Protein AF-A0AAU8WAN0-F1 (afdb_monomer)

Nearest PDB structures (foldseek):
  3tul-assembly5_B  TM=7.135E-01  e=2.328E+00  Salmonella enterica subsp. enterica serovar Typhimurium
  8whn-assembly1_A  TM=3.080E-01  e=5.093E+00  Promethearchaeum syntrophicum

Mean predicted aligned error: 10.09 Å

Secondary structure (DSSP, 8-state):
-HHHHHHHHHHHHHHHHHHHHHHHHHHHHHHHHHHHHHHHHHHHHHHHHHHHHHHHHHHHHHHHHHIIIIIHHHHHHHHHHHHHHHHHHHHHHH-SS---THHHHHHHHHHHHHHHHHHHHHHHHHHHHHHHHHHH--SHHHHHHHHHHHHHHHHHHHHHHHHHHHHHHHHHHHHHHHTT-

Sequence (181 aa):
MSDIINKLRDVREKSELNRLKSELLKEQQRLEKWSNALNEREHCINEFSQYEARDVEYHSQSYAAFFGTRMEKDKSILTLAVVGIGYLATFANLGDEKLIGLELILFCVASLCFLVSIVIVIQVFKINGDYIIAVLNSARESQKKAELLSKRLKAADRIVLGSFILGLITTISLGYIASGI

Solvent-accessible surface area (backbone atoms only — not comparable to full-atom values): 9454 Å² total; per-residue (Å²): 115,67,66,60,54,53,52,53,51,52,54,48,53,54,50,51,50,52,50,50,52,54,52,50,53,52,52,52,53,48,53,51,53,53,51,51,53,49,51,54,50,50,50,54,50,51,53,51,51,51,51,51,54,51,51,53,47,52,52,52,50,52,49,51,54,45,52,65,50,60,50,45,52,53,52,49,52,43,52,52,34,54,51,50,48,57,54,53,52,46,65,77,71,70,50,95,59,75,77,58,74,68,52,40,51,35,50,52,52,20,50,51,21,27,50,53,19,44,57,47,48,57,49,45,58,55,49,51,55,56,30,54,60,18,61,72,38,86,49,71,69,29,46,54,49,21,54,54,41,51,53,50,47,58,51,48,54,52,51,28,51,51,27,38,52,48,16,51,53,36,46,50,53,37,52,46,61,75,64,74,114

Organism: NCBI:txid2014742

Radius of gyration: 39.78 Å; Cα contacts (8 Å, |Δi|>4): 89; chains: 1; bounding box: 95×30×115 Å

pLDDT: mean 88.95, std 8.63, range [47.94, 97.31]

Foldseek 3Di:
DVVVVVVVVVVVVVVVVVVVVVVVVVVVVVVVVVVVVVVVVVVVVVVVVVVVVVVVVVLVVVVVVCCVPVVVVLVVLLVVLVVLLVLLVCVCPVDPDHQDDPLVVLSVLLNVLSVLLNVLSVVLVVLVVLLSVLVPDPDPVSVVVNVVSVVSNVVSVVSNVVSSVSSVVSSVVSVVVVVVD

Structure (mmCIF, N/CA/C/O backbone):
data_AF-A0AAU8WAN0-F1
#
_entry.id   AF-A0AAU8WAN0-F1
#
loop_
_atom_site.group_PDB
_atom_site.id
_atom_site.type_symbol
_atom_site.label_atom_id
_atom_site.label_alt_id
_atom_site.label_comp_id
_atom_site.label_asym_id
_atom_site.label_entity_id
_atom_site.label_seq_id
_atom_site.pdbx_PDB_ins_code
_atom_site.Cartn_x
_atom_site.Cartn_y
_atom_site.Cartn_z
_atom_site.occupancy
_atom_site.B_iso_or_equiv
_atom_site.auth_seq_id
_atom_site.auth_comp_id
_atom_site.auth_asym_id
_atom_site.auth_atom_id
_atom_site.pdbx_PDB_model_num
ATOM 1 N N . MET A 1 1 ? -71.613 -5.550 73.411 1.00 62.31 1 MET A N 1
ATOM 2 C CA . MET A 1 1 ? -70.686 -6.635 73.004 1.00 62.31 1 MET A CA 1
ATOM 3 C C . MET A 1 1 ? -70.323 -6.546 71.519 1.00 62.31 1 MET A C 1
ATOM 5 O O . MET A 1 1 ? -69.143 -6.644 71.214 1.00 62.31 1 MET A O 1
ATOM 9 N N . SER A 1 2 ? -71.273 -6.265 70.613 1.00 71.44 2 SER A N 1
ATOM 10 C CA . SER A 1 2 ? -70.985 -6.063 69.177 1.00 71.44 2 SER A CA 1
ATOM 11 C C . SER A 1 2 ? -70.055 -4.875 68.879 1.00 71.44 2 SER A C 1
ATOM 13 O O . SER A 1 2 ? -69.173 -5.003 68.038 1.00 71.44 2 SER A O 1
ATOM 15 N N . ASP A 1 3 ? -70.179 -3.763 69.608 1.00 79.19 3 ASP A N 1
ATOM 16 C CA . ASP A 1 3 ? -69.329 -2.573 69.416 1.00 79.19 3 ASP A CA 1
ATOM 17 C C . ASP A 1 3 ? -67.839 -2.838 69.648 1.00 79.19 3 ASP A C 1
ATOM 19 O O . ASP A 1 3 ? -66.984 -2.364 68.904 1.00 79.19 3 ASP A O 1
ATOM 23 N N . ILE A 1 4 ? -67.517 -3.640 70.663 1.00 79.44 4 ILE A N 1
ATOM 24 C CA . ILE A 1 4 ? -66.132 -3.996 70.992 1.00 79.44 4 ILE A CA 1
ATOM 25 C C . ILE A 1 4 ? -65.552 -4.901 69.898 1.00 79.44 4 ILE A C 1
ATOM 27 O O . ILE A 1 4 ? -64.417 -4.705 69.472 1.00 79.44 4 ILE A O 1
ATOM 31 N N . ILE A 1 5 ? -66.349 -5.850 69.399 1.00 81.12 5 ILE A N 1
ATOM 32 C CA . ILE A 1 5 ? -65.960 -6.763 68.316 1.00 81.12 5 ILE A CA 1
ATOM 33 C C . ILE A 1 5 ? -65.709 -5.987 67.015 1.00 81.12 5 ILE A C 1
ATOM 35 O O . ILE A 1 5 ? -64.691 -6.205 66.359 1.00 81.12 5 ILE A O 1
ATOM 39 N N . ASN A 1 6 ? -66.583 -5.037 66.673 1.00 82.56 6 ASN A N 1
ATOM 40 C CA . ASN A 1 6 ? -66.404 -4.179 65.502 1.00 82.56 6 ASN A CA 1
ATOM 41 C C . ASN A 1 6 ? -65.138 -3.323 65.612 1.00 82.56 6 ASN A C 1
ATOM 43 O O . ASN A 1 6 ? -64.367 -3.258 64.660 1.00 82.56 6 ASN A O 1
ATOM 47 N N . LYS A 1 7 ? -64.870 -2.740 66.784 1.00 82.75 7 LYS A N 1
ATOM 48 C CA . LYS A 1 7 ? -63.680 -1.914 67.026 1.00 82.75 7 LYS A CA 1
ATOM 49 C C . LYS A 1 7 ? -62.375 -2.712 66.931 1.00 82.75 7 LYS A C 1
ATOM 51 O O . LYS A 1 7 ? -61.388 -2.215 66.403 1.00 82.75 7 LYS A O 1
ATOM 56 N N . LEU A 1 8 ? -62.366 -3.956 67.416 1.00 82.88 8 LEU A N 1
ATOM 57 C CA . LEU A 1 8 ? -61.212 -4.854 67.305 1.00 82.88 8 LEU A CA 1
ATOM 58 C C . LEU A 1 8 ? -60.934 -5.269 65.854 1.00 82.88 8 LEU A C 1
ATOM 60 O O . LEU A 1 8 ? -59.773 -5.323 65.450 1.00 82.88 8 LEU A O 1
ATOM 64 N N . ARG A 1 9 ? -61.984 -5.523 65.062 1.00 85.88 9 ARG A N 1
ATOM 65 C CA . ARG A 1 9 ? -61.858 -5.804 63.624 1.00 85.88 9 ARG A CA 1
ATOM 66 C C . ARG A 1 9 ? -61.271 -4.610 62.869 1.00 85.88 9 ARG A C 1
ATOM 68 O O . ARG A 1 9 ? -60.322 -4.785 62.118 1.00 85.88 9 ARG A O 1
ATOM 75 N N . ASP A 1 10 ? -61.760 -3.410 63.156 1.00 87.75 10 ASP A N 1
ATOM 76 C CA . ASP A 1 10 ? -61.318 -2.163 62.522 1.00 87.75 10 ASP A CA 1
ATOM 77 C C . ASP A 1 10 ? -59.837 -1.850 62.823 1.00 87.75 10 ASP A C 1
ATOM 79 O O . ASP A 1 10 ? -59.054 -1.466 61.955 1.00 87.75 10 ASP A O 1
ATOM 83 N N . VAL A 1 11 ? -59.404 -2.103 64.065 1.00 84.62 11 VAL A N 1
ATOM 84 C CA . VAL A 1 11 ? -57.992 -1.982 64.469 1.00 84.62 11 VAL A CA 1
ATOM 85 C C . VAL A 1 11 ? -57.107 -2.992 63.735 1.00 84.62 11 VAL A C 1
ATOM 87 O O . VAL A 1 11 ? -55.987 -2.650 63.346 1.00 84.62 11 VAL A O 1
ATOM 90 N N . ARG A 1 12 ? -57.590 -4.222 63.530 1.00 87.81 12 ARG A N 1
ATOM 91 C CA . ARG A 1 12 ? -56.867 -5.251 62.775 1.00 87.81 12 ARG A CA 1
ATOM 92 C C . ARG A 1 12 ? -56.753 -4.890 61.294 1.00 87.81 12 ARG A C 1
ATOM 94 O O . ARG A 1 12 ? -55.662 -4.964 60.747 1.00 87.81 12 ARG A O 1
ATOM 101 N N . GLU A 1 13 ? -57.834 -4.453 60.662 1.00 91.31 13 GLU A N 1
ATOM 102 C CA . GLU A 1 13 ? -57.809 -4.022 59.259 1.00 91.31 13 GLU A CA 1
ATOM 103 C C . GLU A 1 13 ? -56.856 -2.840 59.061 1.00 91.31 13 GLU A C 1
ATOM 105 O O . GLU A 1 13 ? -56.033 -2.842 58.148 1.00 91.31 13 GLU A O 1
ATOM 110 N N . LYS A 1 14 ? -56.867 -1.868 59.979 1.00 90.31 14 LYS A N 1
ATOM 111 C CA . LYS A 1 14 ? -55.937 -0.735 59.954 1.00 90.31 14 LYS A CA 1
ATOM 112 C C . LYS A 1 14 ? -54.476 -1.153 60.147 1.00 90.31 14 LYS A C 1
ATOM 114 O O . LYS A 1 14 ? -53.584 -0.540 59.556 1.00 90.31 14 LYS A O 1
ATOM 119 N N . SER A 1 15 ? -54.206 -2.169 60.968 1.00 90.56 15 SER A N 1
ATOM 120 C CA . SER A 1 15 ? -52.844 -2.678 61.164 1.00 90.56 15 SER A CA 1
ATOM 121 C C . SER A 1 15 ? -52.340 -3.435 59.933 1.00 90.56 15 SER A C 1
ATOM 123 O O . SER A 1 15 ? -51.205 -3.210 59.507 1.00 90.56 15 SER A O 1
ATOM 125 N N . GLU A 1 16 ? -53.193 -4.246 59.305 1.00 93.12 16 GLU A N 1
ATOM 126 C CA . GLU A 1 16 ? -52.895 -4.937 58.048 1.00 93.12 16 GLU A CA 1
ATOM 127 C C . GLU A 1 16 ? -52.683 -3.936 56.903 1.00 93.12 16 GLU A C 1
ATOM 129 O O . GLU A 1 16 ? -51.698 -4.043 56.171 1.00 93.12 16 GLU A O 1
ATOM 134 N N . LEU A 1 17 ? -53.509 -2.888 56.818 1.00 94.06 17 LEU A N 1
ATOM 135 C CA . LEU A 1 17 ? -53.362 -1.806 55.842 1.00 94.06 17 LEU A CA 1
ATOM 136 C C . LEU A 1 17 ? -52.023 -1.069 55.996 1.00 94.06 17 LEU A C 1
ATOM 138 O O . LEU A 1 17 ? -51.325 -0.806 55.015 1.00 94.06 17 LEU A O 1
ATOM 142 N N . ASN A 1 18 ? -51.634 -0.751 57.233 1.00 90.75 18 ASN A N 1
ATOM 143 C CA . ASN A 1 18 ? -50.355 -0.100 57.513 1.00 90.75 18 ASN A CA 1
ATOM 144 C C . ASN A 1 18 ? -49.165 -0.993 57.154 1.00 90.75 18 ASN A C 1
ATOM 146 O O . ASN A 1 18 ? -48.165 -0.503 56.622 1.00 90.75 18 ASN A O 1
ATOM 150 N N . ARG A 1 19 ? -49.274 -2.299 57.408 1.00 93.94 19 ARG A N 1
ATOM 151 C CA . ARG A 1 19 ? -48.257 -3.270 57.010 1.00 93.94 19 ARG A CA 1
ATOM 152 C C . ARG A 1 19 ? -48.119 -3.322 55.488 1.00 93.94 19 ARG A C 1
ATOM 154 O O . ARG A 1 19 ? -47.007 -3.144 54.993 1.00 93.94 19 ARG A O 1
ATOM 161 N N . LEU A 1 20 ? -49.227 -3.454 54.761 1.00 95.00 20 LEU A N 1
ATOM 162 C CA . LEU A 1 20 ? -49.261 -3.429 53.295 1.00 95.00 20 LEU A CA 1
ATOM 163 C C . LEU A 1 20 ? -48.639 -2.153 52.726 1.00 95.00 20 LEU A C 1
ATOM 165 O O . LEU A 1 20 ? -47.779 -2.223 51.854 1.00 95.00 20 LEU A O 1
ATOM 169 N N . LYS A 1 21 ? -48.996 -0.983 53.266 1.00 94.31 21 LYS A N 1
ATOM 170 C CA . LYS A 1 21 ? -48.394 0.296 52.867 1.00 94.31 21 LYS A CA 1
ATOM 171 C C . LYS A 1 21 ? -46.873 0.292 53.043 1.00 94.31 21 LYS A C 1
ATOM 173 O O . LYS A 1 21 ? -46.155 0.781 52.175 1.00 94.31 21 LYS A O 1
ATOM 178 N N . SER A 1 22 ? -46.378 -0.254 54.154 1.00 93.25 22 SER A N 1
ATOM 179 C CA . SER A 1 22 ? -44.937 -0.342 54.412 1.00 93.25 22 SER A CA 1
ATOM 180 C C . SER A 1 22 ? -44.214 -1.296 53.453 1.00 93.25 22 SER A C 1
ATOM 182 O O . SER A 1 22 ? -43.096 -1.002 53.036 1.00 93.25 22 SER A O 1
ATOM 184 N N . GLU A 1 23 ? -44.849 -2.407 53.071 1.00 96.31 23 GLU A N 1
ATOM 185 C CA . GLU A 1 23 ? -44.321 -3.357 52.084 1.00 96.31 23 GLU A CA 1
ATOM 186 C C . GLU A 1 23 ? -44.270 -2.715 50.688 1.00 96.31 23 GLU A C 1
ATOM 188 O O . GLU A 1 23 ? -43.243 -2.783 50.016 1.00 96.31 23 GLU A O 1
ATOM 193 N N . LEU A 1 24 ? -45.324 -1.994 50.301 1.00 96.88 24 LEU A N 1
ATOM 194 C CA . LEU A 1 24 ? -45.417 -1.296 49.018 1.00 96.88 24 LEU A CA 1
ATOM 195 C C . LEU A 1 24 ? -44.344 -0.202 48.883 1.00 96.88 24 LEU A C 1
ATOM 197 O O . LEU A 1 24 ? -43.686 -0.108 47.851 1.00 96.88 24 LEU A O 1
AT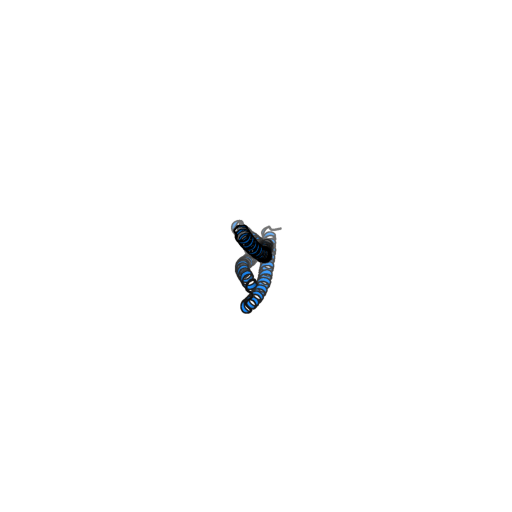OM 201 N N . LEU A 1 25 ? -44.098 0.572 49.947 1.00 95.94 25 LEU A N 1
ATOM 202 C CA . LEU A 1 25 ? -43.020 1.569 49.981 1.00 95.94 25 LEU A CA 1
ATOM 203 C C . LEU A 1 25 ? -41.629 0.938 49.825 1.00 95.94 25 LEU A C 1
ATOM 205 O O . LEU A 1 25 ? -40.780 1.485 49.123 1.00 95.94 25 LEU A O 1
ATOM 209 N N . LYS A 1 26 ? -41.390 -0.220 50.454 1.00 96.00 26 LYS A N 1
ATOM 210 C CA . LYS A 1 26 ? -40.123 -0.952 50.301 1.00 96.00 26 LYS A CA 1
ATOM 211 C C . LYS A 1 26 ? -39.925 -1.439 48.870 1.00 96.00 26 LYS A C 1
ATOM 213 O O . LYS A 1 26 ? -38.823 -1.314 48.342 1.00 96.00 26 LYS A O 1
ATOM 218 N N . GLU A 1 27 ? -40.973 -1.966 48.241 1.00 96.62 27 GLU A N 1
ATOM 219 C CA . GLU A 1 27 ? -40.906 -2.399 46.844 1.00 96.62 27 GLU A CA 1
ATOM 220 C C . GLU A 1 27 ? -40.730 -1.219 45.882 1.00 96.62 27 GLU A C 1
ATOM 222 O O . GLU A 1 27 ? -39.913 -1.310 44.971 1.00 96.62 27 GLU A O 1
ATOM 227 N N . GLN A 1 28 ? -41.370 -0.070 46.120 1.00 96.12 28 GLN A N 1
ATOM 228 C CA . GLN A 1 28 ? -41.109 1.147 45.338 1.00 96.12 28 GLN A CA 1
ATOM 229 C C . GLN A 1 28 ? -39.639 1.577 45.417 1.00 96.12 28 GLN A C 1
ATOM 231 O O . GLN A 1 28 ? -39.006 1.779 44.384 1.00 96.12 28 GLN A O 1
ATOM 236 N N . GLN A 1 29 ? -39.064 1.635 46.623 1.00 96.75 29 GLN A N 1
ATOM 237 C CA . GLN A 1 29 ? -37.642 1.957 46.797 1.00 96.75 29 GLN A CA 1
ATOM 238 C C . GLN A 1 29 ? -36.722 0.931 46.133 1.00 96.75 29 GLN A C 1
ATOM 240 O O . GLN A 1 29 ? -35.658 1.275 45.617 1.00 96.75 29 GLN A O 1
ATOM 245 N N . ARG A 1 30 ? -37.100 -0.350 46.168 1.00 96.88 30 ARG A N 1
ATOM 246 C CA . ARG A 1 30 ? -36.361 -1.408 45.486 1.00 96.88 30 ARG A CA 1
ATOM 247 C C . ARG A 1 30 ? -36.391 -1.169 43.981 1.00 96.88 30 ARG A C 1
ATOM 249 O O . ARG A 1 30 ? -35.326 -1.118 43.377 1.00 96.88 30 ARG A O 1
ATOM 256 N N . LEU A 1 31 ? -37.569 -0.980 43.395 1.00 97.00 31 LEU A N 1
ATOM 257 C CA . LEU A 1 31 ? -37.732 -0.722 41.965 1.00 97.00 31 LEU A CA 1
ATOM 258 C C . LEU A 1 31 ? -36.963 0.519 41.511 1.00 97.00 31 LEU A C 1
ATOM 260 O O . LEU A 1 31 ? -36.298 0.462 40.485 1.00 97.00 31 LEU A O 1
ATOM 264 N N . GLU A 1 32 ? -36.971 1.596 42.293 1.00 96.44 32 GLU A N 1
ATOM 265 C CA . GLU A 1 32 ? -36.199 2.807 41.999 1.00 96.44 32 GLU A CA 1
ATOM 266 C C . GLU A 1 32 ? -34.688 2.530 41.972 1.00 96.44 32 GLU A C 1
ATOM 268 O O . GLU A 1 32 ? -33.999 2.902 41.023 1.00 96.44 32 GLU A O 1
ATOM 273 N N . LYS A 1 33 ? -34.166 1.783 42.954 1.00 97.31 33 LYS A N 1
ATOM 274 C CA . LYS A 1 33 ? -32.757 1.351 42.956 1.00 97.31 33 LYS A CA 1
ATOM 275 C C . LYS A 1 33 ? -32.411 0.495 41.740 1.00 97.31 33 LYS A C 1
ATOM 277 O O . LYS A 1 33 ? -31.352 0.685 41.147 1.00 97.31 33 LYS A O 1
ATOM 282 N N . TRP A 1 34 ? -33.286 -0.441 41.375 1.00 96.06 34 TRP A N 1
ATOM 283 C CA . TRP A 1 34 ? -33.105 -1.270 40.182 1.00 96.06 34 TRP A CA 1
ATOM 284 C C . TRP A 1 34 ? -33.147 -0.433 38.902 1.00 96.06 34 TRP A C 1
ATOM 286 O O . TRP A 1 34 ? -32.305 -0.631 38.033 1.00 96.06 34 TRP A O 1
ATOM 296 N N . SER A 1 35 ? -34.063 0.531 38.809 1.00 96.88 35 SER A N 1
ATOM 297 C CA . SER A 1 35 ? -34.158 1.467 37.687 1.00 96.88 35 SER A CA 1
ATOM 298 C C . SER A 1 35 ? -32.873 2.280 37.528 1.00 96.88 35 SER A C 1
ATOM 300 O O . SER A 1 35 ? -32.341 2.367 36.426 1.00 96.88 35 SER A O 1
ATOM 302 N N . ASN A 1 36 ? -32.327 2.818 38.621 1.00 96.75 36 ASN A N 1
ATOM 303 C CA . ASN A 1 36 ? -31.076 3.579 38.586 1.00 96.75 36 ASN A CA 1
ATOM 304 C C . ASN A 1 36 ? -29.890 2.705 38.155 1.00 96.75 36 ASN A C 1
ATOM 306 O O . ASN A 1 36 ? -29.120 3.106 37.287 1.00 96.75 36 ASN A O 1
ATOM 310 N N . ALA A 1 37 ? -29.788 1.482 38.685 1.00 96.44 37 ALA A N 1
ATOM 311 C CA . ALA A 1 37 ? -28.739 0.540 38.298 1.00 96.44 37 ALA A CA 1
ATOM 312 C C . ALA A 1 37 ? -28.832 0.111 36.821 1.00 96.44 37 ALA A C 1
ATOM 314 O O . ALA A 1 37 ? -27.811 -0.126 36.176 1.00 96.44 37 ALA A O 1
ATOM 315 N N . LEU A 1 38 ? -30.046 -0.005 36.270 1.00 96.50 38 LEU A N 1
ATOM 316 C CA . LEU A 1 38 ? -30.249 -0.269 34.844 1.00 96.50 38 LEU A CA 1
ATOM 317 C C . LEU A 1 38 ? -29.820 0.924 33.990 1.00 96.50 38 LEU A C 1
ATOM 319 O O . LEU A 1 38 ? -29.132 0.720 32.995 1.00 96.50 38 LEU A O 1
ATOM 323 N N . ASN A 1 39 ? -30.155 2.144 34.408 1.00 96.19 39 ASN A N 1
ATOM 324 C CA . ASN A 1 39 ? -29.790 3.362 33.689 1.00 96.19 39 ASN A CA 1
ATOM 325 C C . ASN A 1 39 ? -28.262 3.578 33.663 1.00 96.19 39 ASN A C 1
ATOM 327 O O . ASN A 1 39 ? -27.692 3.924 32.633 1.00 96.19 39 ASN A O 1
ATOM 331 N N . GLU A 1 40 ? -27.570 3.291 34.771 1.00 95.62 40 GLU A N 1
ATOM 332 C CA . GLU A 1 40 ? -26.099 3.284 34.817 1.00 95.62 40 GLU A CA 1
ATOM 333 C C . GLU A 1 40 ? -25.501 2.247 33.858 1.00 95.62 40 GLU A C 1
ATOM 335 O O . GLU A 1 40 ? -24.563 2.545 33.118 1.00 95.62 40 GLU A O 1
ATOM 340 N N . ARG A 1 41 ? -26.060 1.029 33.824 1.00 95.19 41 ARG A N 1
ATOM 341 C CA . ARG A 1 41 ? -25.617 -0.010 32.884 1.00 95.19 41 ARG A CA 1
ATOM 342 C C . ARG A 1 41 ? -25.841 0.392 31.434 1.00 95.19 41 ARG A C 1
ATOM 344 O O . ARG A 1 41 ? -24.962 0.158 30.611 1.00 95.19 41 ARG A O 1
ATOM 351 N N . GLU A 1 42 ? -26.991 0.980 31.124 1.00 95.38 42 GLU A N 1
ATOM 352 C CA . GLU A 1 42 ? -27.302 1.489 29.790 1.00 95.38 42 GLU A CA 1
ATOM 353 C C . GLU A 1 42 ? -26.301 2.569 29.369 1.00 95.38 42 GLU A C 1
ATOM 355 O O . GLU A 1 42 ? -25.763 2.505 28.264 1.00 95.38 42 GLU A O 1
ATOM 360 N N . HIS A 1 43 ? -25.958 3.494 30.270 1.00 93.88 43 HIS A N 1
ATOM 361 C CA . HIS A 1 43 ? -24.930 4.500 30.016 1.00 93.88 43 HIS A CA 1
ATOM 362 C C . HIS A 1 43 ? -23.565 3.866 29.710 1.00 93.88 43 HIS A C 1
ATOM 364 O O . HIS A 1 43 ? -22.936 4.228 28.717 1.00 93.88 43 HIS A O 1
ATOM 370 N N . CYS A 1 44 ? -23.116 2.891 30.508 1.00 92.62 44 CYS A N 1
ATOM 371 C CA . CYS A 1 44 ? -21.852 2.191 30.258 1.00 92.62 44 CYS A CA 1
ATOM 372 C C . CYS A 1 44 ? -21.842 1.448 28.913 1.00 92.62 44 CYS A C 1
ATOM 374 O O . CYS A 1 44 ? -20.831 1.465 28.213 1.00 92.62 44 CYS A O 1
ATOM 376 N N . ILE A 1 45 ? -22.951 0.800 28.540 1.00 94.06 45 ILE A N 1
ATOM 377 C CA . ILE A 1 45 ? -23.079 0.103 27.250 1.00 94.06 45 ILE A CA 1
ATOM 378 C C . ILE A 1 45 ? -23.019 1.106 26.096 1.00 94.06 45 ILE A C 1
ATOM 380 O O . ILE A 1 45 ? -22.298 0.878 25.125 1.00 94.06 45 ILE A O 1
ATOM 384 N N . ASN A 1 46 ? -23.729 2.229 26.211 1.00 94.44 46 ASN A N 1
ATOM 385 C CA . ASN A 1 46 ? -23.720 3.277 25.196 1.00 94.44 46 ASN A CA 1
ATOM 386 C C . ASN A 1 46 ? -22.320 3.876 25.026 1.00 94.44 46 ASN A C 1
ATOM 388 O O . ASN A 1 46 ? -21.841 3.981 23.898 1.00 94.44 46 ASN A O 1
ATOM 392 N N . GLU A 1 47 ? -21.631 4.198 26.118 1.00 93.38 47 GLU A N 1
ATOM 393 C CA . GLU A 1 47 ? -20.260 4.716 26.080 1.00 93.38 47 GLU A CA 1
ATOM 394 C C . GLU A 1 47 ? -19.290 3.718 25.430 1.00 93.38 47 GLU A C 1
ATOM 396 O O . GLU A 1 47 ? -18.509 4.091 24.552 1.00 93.38 47 GLU A O 1
ATOM 401 N N . PHE A 1 48 ? -19.390 2.434 25.787 1.00 93.69 48 PHE A N 1
ATOM 402 C CA . PHE A 1 48 ? -18.602 1.372 25.162 1.00 93.69 48 PHE A CA 1
ATOM 403 C C . PHE A 1 48 ? -18.879 1.265 23.655 1.00 93.69 48 PHE A C 1
ATOM 405 O O . PHE A 1 48 ? -17.943 1.233 22.857 1.00 93.69 48 PHE A O 1
ATOM 412 N N . SER A 1 49 ? -20.151 1.286 23.248 1.00 92.75 49 SER A N 1
ATOM 413 C CA . SER A 1 49 ? -20.536 1.219 21.832 1.00 92.75 49 SER A CA 1
ATOM 414 C C . SER A 1 49 ? -20.044 2.428 21.027 1.00 92.75 49 SER A C 1
ATOM 416 O O . SER A 1 49 ? -19.600 2.280 19.890 1.00 92.75 49 SER A O 1
ATOM 418 N N . GLN A 1 50 ? -20.056 3.626 21.622 1.00 93.00 50 GLN A N 1
ATOM 419 C CA . GLN A 1 50 ? -19.516 4.831 20.995 1.00 93.00 50 GLN A CA 1
ATOM 420 C C . GLN A 1 50 ? -17.999 4.761 20.847 1.00 93.00 50 GLN A C 1
ATOM 422 O O . GLN A 1 50 ? -17.462 5.192 19.826 1.00 93.00 50 GLN A O 1
ATOM 427 N N . TYR A 1 51 ? -17.302 4.222 21.850 1.00 93.50 51 TYR A N 1
ATOM 428 C CA . TYR A 1 51 ? -15.864 4.002 21.773 1.00 93.50 51 TYR A CA 1
ATOM 429 C C . TYR A 1 51 ? -15.510 3.050 20.626 1.00 93.50 51 TYR A C 1
ATOM 431 O O . TYR A 1 51 ? -14.652 3.388 19.812 1.00 93.50 51 TYR A O 1
ATOM 439 N N . GLU A 1 52 ? -16.202 1.915 20.526 1.00 93.06 52 GLU A N 1
ATOM 440 C CA . GLU A 1 52 ? -15.989 0.926 19.465 1.00 93.06 52 GLU A CA 1
ATOM 441 C C . GLU A 1 52 ? -16.290 1.514 18.080 1.00 93.06 52 GLU A C 1
ATOM 443 O O . GLU A 1 52 ? -15.470 1.406 17.169 1.00 93.06 52 GLU A O 1
ATOM 448 N N . ALA A 1 53 ? -17.407 2.232 17.929 1.00 91.94 53 ALA A N 1
ATOM 449 C CA . ALA A 1 53 ? -17.749 2.904 16.677 1.00 91.94 53 ALA A CA 1
ATOM 450 C C . ALA A 1 53 ? -16.688 3.938 16.263 1.00 91.94 53 ALA A C 1
ATOM 452 O O . ALA A 1 53 ? -16.309 4.008 15.094 1.00 91.94 53 ALA A O 1
ATOM 453 N N . ARG A 1 54 ? -16.171 4.722 17.219 1.00 91.94 54 ARG A N 1
ATOM 454 C CA . ARG A 1 54 ? -15.102 5.696 16.966 1.00 91.94 54 ARG A CA 1
ATOM 455 C C . ARG A 1 54 ? -13.797 5.018 16.557 1.00 91.94 54 ARG A C 1
ATOM 457 O O . ARG A 1 54 ? -13.104 5.542 15.691 1.00 91.94 54 ARG A O 1
ATOM 464 N N . ASP A 1 55 ? -13.452 3.898 17.183 1.00 89.25 55 ASP A N 1
ATOM 465 C CA . ASP A 1 55 ? -12.238 3.142 16.872 1.00 89.25 55 ASP A CA 1
ATOM 466 C C . ASP A 1 55 ? -12.300 2.551 15.457 1.00 89.25 55 ASP A C 1
ATOM 468 O O . ASP A 1 55 ? -11.396 2.760 14.644 1.00 89.25 55 ASP A O 1
ATOM 472 N N . VAL A 1 56 ? -13.429 1.927 15.110 1.00 89.56 56 VAL A N 1
ATOM 473 C CA . VAL A 1 56 ? -13.694 1.415 13.759 1.00 89.56 56 VAL A CA 1
ATOM 474 C C . VAL A 1 56 ? -13.623 2.537 12.722 1.00 89.56 56 VAL A C 1
ATOM 476 O O . VAL A 1 56 ? -12.965 2.373 11.693 1.00 89.56 56 VAL A O 1
ATOM 479 N N . GLU A 1 57 ? -14.245 3.687 12.991 1.00 91.31 57 GLU A N 1
ATOM 480 C CA . GLU A 1 57 ? -14.225 4.836 12.081 1.00 91.31 57 GLU A CA 1
ATOM 481 C C . GLU A 1 57 ? -12.808 5.394 11.905 1.00 91.31 57 GLU A C 1
ATOM 483 O O . GLU A 1 57 ? -12.365 5.628 10.780 1.00 91.31 57 GLU A O 1
ATOM 488 N N . TYR A 1 58 ? -12.057 5.551 12.998 1.00 88.50 58 TYR A N 1
ATOM 489 C CA . TYR A 1 58 ? -10.674 6.020 12.960 1.00 88.50 58 TYR A CA 1
ATOM 490 C C . TYR A 1 58 ? -9.792 5.108 12.101 1.00 88.50 58 TYR A C 1
ATOM 492 O O . TYR A 1 58 ? -9.035 5.582 11.243 1.00 88.50 58 TYR A O 1
ATOM 500 N N . HIS A 1 59 ? -9.914 3.795 12.293 1.00 85.75 59 HIS A N 1
ATOM 501 C CA . HIS A 1 59 ? -9.196 2.806 11.503 1.00 85.75 59 HIS A CA 1
ATOM 502 C C . HIS A 1 59 ? -9.622 2.844 10.031 1.00 85.75 59 HIS A C 1
ATOM 504 O O . HIS A 1 59 ? -8.765 2.942 9.151 1.00 85.75 59 HIS A O 1
ATOM 510 N N . SER A 1 60 ? -10.927 2.854 9.757 1.00 87.25 60 SER A N 1
ATOM 511 C CA . SER A 1 60 ? -11.494 2.934 8.406 1.00 87.25 60 SER A CA 1
ATOM 512 C C . SER A 1 60 ? -10.991 4.161 7.637 1.00 87.25 60 SER A C 1
ATOM 514 O O . SER A 1 60 ? -10.430 4.028 6.544 1.00 87.25 60 SER A O 1
ATOM 516 N N . GLN A 1 61 ? -11.091 5.353 8.235 1.00 88.19 61 GLN A N 1
ATOM 517 C CA . GLN A 1 61 ? -10.636 6.600 7.620 1.00 88.19 61 GLN A CA 1
ATOM 518 C C . GLN A 1 61 ? -9.124 6.620 7.404 1.00 88.19 61 GLN A C 1
ATOM 520 O O . GLN A 1 61 ? -8.658 7.077 6.359 1.00 88.19 61 GLN A O 1
ATOM 525 N N . SER A 1 62 ? -8.344 6.085 8.346 1.00 83.50 62 SER A N 1
ATOM 526 C CA . SER A 1 62 ? -6.890 5.988 8.199 1.00 83.50 62 SER A CA 1
ATOM 527 C C . SER A 1 62 ? -6.497 5.099 7.017 1.00 83.50 62 SER A C 1
ATOM 529 O O . SER A 1 62 ? -5.604 5.460 6.245 1.00 83.50 62 SER A O 1
ATOM 531 N N . TYR A 1 63 ? -7.181 3.966 6.819 1.00 83.00 63 TYR A N 1
ATOM 532 C CA . TYR A 1 63 ? -6.957 3.116 5.647 1.00 83.00 63 TYR A CA 1
ATOM 533 C C . TYR A 1 63 ? -7.375 3.804 4.358 1.00 83.00 63 TYR A C 1
ATOM 535 O O . TYR A 1 63 ? -6.598 3.810 3.404 1.00 83.00 63 TYR A O 1
ATOM 543 N N . ALA A 1 64 ? -8.552 4.428 4.332 1.00 84.50 64 ALA A N 1
ATOM 544 C CA . ALA A 1 64 ? -9.022 5.176 3.174 1.00 84.50 64 ALA A CA 1
ATOM 545 C C . ALA A 1 64 ? -8.024 6.277 2.773 1.00 84.50 64 ALA A C 1
ATOM 547 O O . ALA A 1 64 ? -7.641 6.363 1.607 1.00 84.50 64 ALA A O 1
ATOM 548 N N . ALA A 1 65 ? -7.514 7.046 3.738 1.00 81.56 65 ALA A N 1
ATOM 549 C CA . ALA A 1 65 ? -6.499 8.071 3.507 1.00 81.56 65 ALA A CA 1
ATOM 550 C C . ALA A 1 65 ? -5.167 7.484 3.001 1.00 81.56 65 ALA A C 1
ATOM 552 O O . ALA A 1 65 ? -4.530 8.051 2.110 1.00 81.56 65 ALA A O 1
ATOM 553 N N . PHE A 1 66 ? -4.739 6.330 3.521 1.00 78.06 66 PHE A N 1
ATOM 554 C CA . PHE A 1 66 ? -3.537 5.641 3.043 1.00 78.06 66 PHE A CA 1
ATOM 555 C C . PHE A 1 66 ? -3.684 5.162 1.591 1.00 78.06 66 PHE A C 1
ATOM 557 O O . PHE A 1 66 ? -2.784 5.378 0.772 1.00 78.06 66 PHE A O 1
ATOM 564 N N . PHE A 1 67 ? -4.822 4.545 1.257 1.00 75.88 67 PHE A N 1
ATOM 565 C CA . PHE A 1 67 ? -5.134 4.107 -0.103 1.00 75.88 67 PHE A CA 1
ATOM 566 C C . PHE A 1 67 ? -5.261 5.293 -1.069 1.00 75.88 67 PHE A C 1
ATOM 568 O O . PHE A 1 67 ? -4.731 5.221 -2.176 1.00 75.88 67 PHE A O 1
ATOM 575 N N . GLY A 1 68 ? -5.883 6.392 -0.638 1.00 74.50 68 GLY A N 1
ATOM 576 C CA . GLY A 1 68 ? -6.037 7.605 -1.442 1.00 74.50 68 GLY A CA 1
ATOM 577 C C . GLY A 1 68 ? -4.735 8.376 -1.674 1.00 74.50 68 GLY A C 1
ATOM 578 O O . GLY A 1 68 ? -4.618 9.097 -2.644 1.00 74.50 68 GLY A O 1
ATOM 579 N N . THR A 1 69 ? -3.710 8.232 -0.833 1.00 78.69 69 THR A N 1
ATOM 580 C CA . THR A 1 69 ? -2.469 9.015 -1.000 1.00 78.69 69 THR A CA 1
ATOM 581 C C . THR A 1 69 ? -1.336 8.188 -1.596 1.00 78.69 69 THR A C 1
ATOM 583 O O . THR A 1 69 ? -0.852 8.455 -2.698 1.00 78.69 69 THR A O 1
ATOM 586 N N . ARG A 1 70 ? -0.884 7.154 -0.881 1.00 74.62 70 ARG A N 1
ATOM 587 C CA . ARG A 1 70 ? 0.297 6.384 -1.287 1.00 74.62 70 ARG A CA 1
ATOM 588 C C . ARG A 1 70 ? 0.027 5.483 -2.481 1.00 74.62 70 ARG A C 1
ATOM 590 O O . ARG A 1 70 ? 0.835 5.464 -3.406 1.00 74.62 70 ARG A O 1
ATOM 597 N N . MET A 1 71 ? -1.089 4.754 -2.475 1.00 80.50 71 MET A N 1
ATOM 598 C CA . MET A 1 71 ? -1.401 3.853 -3.587 1.00 80.50 71 MET A CA 1
ATOM 599 C C . MET A 1 71 ? -1.740 4.608 -4.873 1.00 80.50 71 MET A C 1
ATOM 601 O O . MET A 1 71 ? -1.417 4.114 -5.951 1.00 80.50 71 MET A O 1
ATOM 605 N N . GLU A 1 72 ? -2.339 5.797 -4.792 1.00 85.75 72 GLU A N 1
ATOM 606 C CA . GLU A 1 72 ? -2.584 6.630 -5.977 1.00 85.75 72 GLU A CA 1
ATOM 607 C C . GLU A 1 72 ? -1.287 7.058 -6.667 1.00 85.75 72 GLU A C 1
ATOM 609 O O . GLU A 1 72 ? -1.189 6.980 -7.895 1.00 85.75 72 GLU A O 1
ATOM 614 N N . LYS A 1 73 ? -0.256 7.424 -5.896 1.00 86.19 73 LYS A N 1
ATOM 615 C CA . LYS A 1 73 ? 1.072 7.734 -6.444 1.00 86.19 73 LYS A CA 1
ATOM 616 C C . LYS A 1 73 ? 1.650 6.541 -7.213 1.00 86.19 73 LYS A C 1
ATOM 618 O O . LYS A 1 73 ? 2.095 6.703 -8.346 1.00 86.19 73 LYS A O 1
ATOM 623 N N . ASP A 1 74 ? 1.628 5.344 -6.630 1.00 89.19 74 ASP A N 1
ATOM 624 C CA . ASP A 1 74 ? 2.186 4.147 -7.275 1.00 89.19 74 ASP A CA 1
ATOM 625 C C . ASP A 1 74 ? 1.366 3.727 -8.512 1.00 89.19 74 ASP A C 1
ATOM 627 O O . ASP A 1 74 ? 1.939 3.348 -9.534 1.00 89.19 74 ASP A O 1
ATOM 631 N N . LYS A 1 75 ? 0.033 3.884 -8.483 1.00 90.50 75 LYS A N 1
ATOM 632 C CA . LYS A 1 75 ? -0.840 3.694 -9.660 1.00 90.50 75 LYS A CA 1
ATOM 633 C C . LYS A 1 75 ? -0.527 4.688 -10.774 1.00 90.50 75 LYS A C 1
ATOM 635 O O . LYS A 1 75 ? -0.515 4.310 -11.946 1.00 90.50 75 LYS A O 1
ATOM 640 N N . SER A 1 76 ? -0.251 5.938 -10.414 1.00 92.69 76 SER A N 1
ATOM 641 C CA . SER A 1 76 ? 0.132 6.976 -11.370 1.00 92.69 76 SER A CA 1
ATOM 642 C C . SER A 1 76 ? 1.470 6.640 -12.029 1.00 92.69 76 SER A C 1
ATOM 644 O O . SER A 1 76 ? 1.570 6.694 -13.251 1.00 92.69 76 SER A O 1
ATOM 646 N N . ILE A 1 77 ? 2.467 6.194 -11.254 1.00 93.12 77 ILE A N 1
ATOM 647 C CA . ILE A 1 77 ? 3.765 5.743 -11.789 1.00 93.12 77 ILE A CA 1
ATOM 648 C C . ILE A 1 77 ? 3.586 4.548 -12.730 1.00 93.12 77 ILE A C 1
ATOM 650 O O . ILE A 1 77 ? 4.125 4.567 -13.832 1.00 93.12 77 ILE A O 1
ATOM 654 N N . LEU A 1 78 ? 2.802 3.537 -12.338 1.00 95.44 78 LEU A N 1
ATOM 655 C CA . LEU A 1 78 ? 2.507 2.384 -13.194 1.00 95.44 78 LEU A CA 1
ATOM 656 C C . LEU A 1 78 ? 1.879 2.815 -14.523 1.00 95.44 78 LEU A C 1
ATOM 658 O O . LEU A 1 78 ? 2.317 2.381 -15.586 1.00 95.44 78 LEU A O 1
ATOM 662 N N . THR A 1 79 ? 0.874 3.688 -14.458 1.00 95.31 79 THR A N 1
ATOM 663 C CA . THR A 1 79 ? 0.164 4.191 -15.639 1.00 95.31 79 THR A CA 1
ATOM 664 C C . THR A 1 79 ? 1.117 4.942 -16.564 1.00 95.31 79 THR A C 1
ATOM 666 O O . THR A 1 79 ? 1.178 4.649 -17.756 1.00 95.31 79 THR A O 1
ATOM 669 N N . LEU A 1 80 ? 1.920 5.858 -16.017 1.00 95.19 80 LEU A N 1
ATOM 670 C CA . LEU A 1 80 ? 2.910 6.611 -16.786 1.00 95.19 80 LEU A CA 1
ATOM 671 C C . LEU A 1 80 ? 4.001 5.708 -17.374 1.00 95.19 80 LEU A C 1
ATOM 673 O O . LEU A 1 80 ? 4.435 5.947 -18.494 1.00 95.19 80 LEU A O 1
ATOM 677 N N . ALA A 1 81 ? 4.428 4.661 -16.665 1.00 95.38 81 ALA A N 1
ATOM 678 C CA . ALA A 1 81 ? 5.415 3.710 -17.172 1.00 95.38 81 ALA A CA 1
ATOM 679 C C . ALA A 1 81 ? 4.868 2.897 -18.355 1.00 95.38 81 ALA A C 1
ATOM 681 O O . ALA A 1 81 ? 5.567 2.723 -19.351 1.00 95.38 81 ALA A O 1
ATOM 682 N N . VAL A 1 82 ? 3.610 2.448 -18.289 1.00 95.62 82 VAL A N 1
ATOM 683 C CA . VAL A 1 82 ? 2.941 1.761 -19.409 1.00 95.62 82 VAL A CA 1
ATOM 684 C C . VAL A 1 82 ? 2.800 2.693 -20.613 1.00 95.62 82 VAL A C 1
ATOM 686 O O . VAL A 1 82 ? 3.094 2.281 -21.734 1.00 95.62 82 VAL A O 1
ATOM 689 N N . VAL A 1 83 ? 2.426 3.957 -20.390 1.00 95.88 83 VAL A N 1
ATOM 690 C CA . VAL A 1 83 ? 2.408 4.983 -21.445 1.00 95.88 83 VAL A CA 1
ATOM 691 C C . VAL A 1 83 ? 3.806 5.188 -22.032 1.00 95.88 83 VAL A C 1
ATOM 693 O O . VAL A 1 83 ? 3.944 5.238 -23.249 1.00 95.88 83 VAL A O 1
ATOM 696 N N . GLY A 1 84 ? 4.847 5.240 -21.197 1.00 93.12 84 GLY A N 1
ATOM 697 C CA . GLY A 1 84 ? 6.241 5.355 -21.629 1.00 93.12 84 GLY A CA 1
ATOM 698 C C . GLY A 1 84 ? 6.697 4.187 -22.507 1.00 93.12 84 GLY A C 1
ATOM 699 O O . GLY A 1 84 ? 7.326 4.410 -23.537 1.00 93.12 84 GLY A O 1
ATOM 700 N N . ILE A 1 85 ? 6.319 2.950 -22.168 1.00 93.69 85 ILE A N 1
ATOM 701 C CA . ILE A 1 85 ? 6.568 1.775 -23.021 1.00 93.69 85 ILE A CA 1
ATOM 702 C C . ILE A 1 85 ? 5.791 1.871 -24.336 1.00 93.69 85 ILE A C 1
ATOM 704 O O . ILE A 1 85 ? 6.352 1.599 -25.396 1.00 93.69 85 ILE A O 1
ATOM 708 N N . GLY A 1 86 ? 4.519 2.274 -24.289 1.00 92.56 86 GLY A N 1
ATOM 709 C CA . GLY A 1 86 ? 3.712 2.490 -25.492 1.00 92.56 86 GLY A CA 1
ATOM 710 C C . GLY A 1 86 ? 4.328 3.541 -26.416 1.00 92.56 86 GLY A C 1
ATOM 711 O O . GLY A 1 86 ? 4.392 3.334 -27.623 1.00 92.56 86 GLY A O 1
ATOM 712 N N . TYR A 1 87 ? 4.854 4.625 -25.843 1.00 91.56 87 TYR A N 1
ATOM 713 C CA . TYR A 1 87 ? 5.594 5.652 -26.566 1.00 91.56 87 TYR A CA 1
ATOM 714 C C . TYR A 1 87 ? 6.913 5.119 -27.138 1.00 91.56 87 TYR A C 1
ATOM 716 O O . TYR A 1 87 ? 7.201 5.361 -28.299 1.00 91.56 87 TYR A O 1
ATOM 724 N N . LEU A 1 88 ? 7.689 4.324 -26.395 1.00 90.94 88 LEU A N 1
ATOM 725 C CA . LEU A 1 88 ? 8.885 3.670 -26.943 1.00 90.94 88 LEU A CA 1
ATOM 726 C C . LEU A 1 88 ? 8.543 2.788 -28.153 1.00 90.94 88 LEU A C 1
ATOM 728 O O . LEU A 1 88 ? 9.251 2.821 -29.157 1.00 90.94 88 LEU A O 1
ATOM 732 N N . ALA A 1 89 ? 7.436 2.043 -28.102 1.00 88.88 89 ALA A N 1
ATOM 733 C CA . ALA A 1 89 ? 7.008 1.184 -29.205 1.00 88.88 89 ALA A CA 1
ATOM 734 C C . ALA A 1 89 ? 6.713 1.954 -30.506 1.00 88.88 89 ALA A C 1
ATOM 736 O O . ALA A 1 89 ? 6.741 1.353 -31.580 1.00 88.88 89 ALA A O 1
ATOM 737 N N . THR A 1 90 ? 6.460 3.265 -30.453 1.00 88.62 90 THR A N 1
ATOM 738 C CA . THR A 1 90 ? 6.274 4.074 -31.666 1.00 88.62 90 THR A CA 1
ATOM 739 C C . THR A 1 90 ? 7.595 4.242 -32.422 1.00 88.62 90 THR A C 1
ATOM 741 O O . THR A 1 90 ? 7.610 4.037 -33.632 1.00 88.62 90 THR A O 1
ATOM 744 N N . PHE A 1 91 ? 8.719 4.472 -31.729 1.00 83.69 91 PHE A N 1
ATOM 745 C CA . PHE A 1 91 ? 10.056 4.525 -32.344 1.00 83.69 91 PHE A CA 1
ATOM 746 C C . PHE A 1 91 ? 10.448 3.210 -33.016 1.00 83.69 91 PHE A C 1
ATOM 748 O O . PHE A 1 91 ? 11.129 3.216 -34.035 1.00 83.69 91 PHE A O 1
ATOM 755 N N . ALA A 1 92 ? 9.985 2.079 -32.481 1.00 78.62 92 ALA A N 1
ATOM 756 C CA . ALA A 1 92 ? 10.222 0.775 -33.092 1.00 78.62 92 ALA A CA 1
ATOM 757 C C . ALA A 1 92 ? 9.432 0.556 -34.398 1.00 78.62 92 ALA A C 1
ATOM 759 O O . ALA A 1 92 ? 9.825 -0.289 -35.198 1.00 78.62 92 ALA A O 1
ATOM 760 N N . ASN A 1 93 ? 8.326 1.284 -34.609 1.00 74.19 93 ASN A N 1
ATOM 761 C CA . ASN A 1 93 ? 7.407 1.082 -35.737 1.00 74.19 93 ASN A CA 1
ATOM 762 C C . ASN A 1 93 ? 7.427 2.207 -36.790 1.00 74.19 93 ASN A C 1
ATOM 764 O O . ASN A 1 93 ? 7.017 1.962 -37.919 1.00 74.19 93 ASN A O 1
ATOM 768 N N . LEU A 1 94 ? 7.844 3.428 -36.435 1.00 64.44 94 LEU A N 1
ATOM 769 C CA . LEU A 1 94 ? 7.768 4.619 -37.302 1.00 64.44 94 LEU A CA 1
ATOM 770 C C . LEU A 1 94 ? 9.079 4.972 -38.024 1.00 64.44 94 LEU A C 1
ATOM 772 O O . LEU A 1 94 ? 9.078 5.893 -38.835 1.00 64.44 94 LEU A O 1
ATOM 776 N N . GLY A 1 95 ? 10.190 4.292 -37.737 1.00 56.97 95 GLY A N 1
ATOM 777 C CA . GLY A 1 95 ? 11.464 4.562 -38.405 1.00 56.97 95 GLY A CA 1
ATOM 778 C C . GLY A 1 95 ? 11.534 3.928 -39.796 1.00 56.97 95 GLY A C 1
ATOM 779 O O . GLY A 1 95 ? 11.578 2.703 -39.902 1.00 56.97 95 GLY A O 1
ATOM 780 N N . ASP A 1 96 ? 11.607 4.751 -40.850 1.00 53.09 96 ASP A N 1
ATOM 781 C CA . ASP A 1 96 ? 12.053 4.309 -42.187 1.00 53.09 96 ASP A CA 1
ATOM 782 C C . ASP A 1 96 ? 13.508 3.794 -42.144 1.00 53.09 96 ASP A C 1
ATOM 784 O O . ASP A 1 96 ? 13.904 2.923 -42.923 1.00 53.09 96 ASP A O 1
ATOM 788 N N . GLU A 1 97 ? 14.293 4.273 -41.172 1.00 60.53 97 GLU A N 1
ATOM 789 C CA . GLU A 1 97 ? 15.592 3.722 -40.802 1.00 60.53 97 GLU A CA 1
ATOM 790 C C . GLU A 1 97 ? 15.456 2.809 -39.578 1.00 60.53 97 GLU A C 1
ATOM 792 O O . GLU A 1 97 ? 14.794 3.131 -38.589 1.00 60.53 97 GLU A O 1
ATOM 797 N N . LYS A 1 98 ? 16.085 1.630 -39.635 1.00 63.47 98 LYS A N 1
ATOM 798 C CA . LYS A 1 98 ? 16.138 0.725 -38.481 1.00 63.47 98 LYS A CA 1
ATOM 799 C C . LYS A 1 98 ? 16.899 1.414 -37.346 1.00 63.47 98 LYS A C 1
ATOM 801 O O . LYS A 1 98 ? 17.968 1.957 -37.594 1.00 63.47 98 LYS A O 1
ATOM 806 N N . LEU A 1 99 ? 16.411 1.282 -36.107 1.00 70.19 99 LEU A N 1
ATOM 807 C CA . LEU A 1 99 ? 17.167 1.606 -34.887 1.00 70.19 99 LEU A CA 1
ATOM 808 C C . LEU A 1 99 ? 18.542 0.916 -34.943 1.00 70.19 99 LEU A C 1
ATOM 810 O O . LEU A 1 99 ? 18.640 -0.302 -34.764 1.00 70.19 99 LEU A O 1
ATOM 814 N N . ILE A 1 100 ? 19.606 1.672 -35.214 1.00 78.00 100 ILE A N 1
ATOM 815 C CA . ILE A 1 100 ? 20.973 1.153 -35.357 1.00 78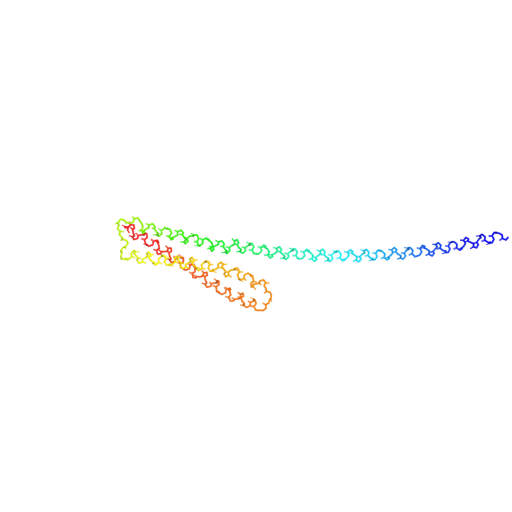.00 100 ILE A CA 1
ATOM 816 C C . ILE A 1 100 ? 21.888 1.848 -34.343 1.00 78.00 100 ILE A C 1
ATOM 818 O O . ILE A 1 100 ? 21.748 3.027 -34.029 1.00 78.00 100 ILE A O 1
ATOM 822 N N . GLY A 1 101 ? 22.855 1.101 -33.804 1.00 84.94 101 GLY A N 1
ATOM 823 C CA . GLY A 1 101 ? 23.897 1.653 -32.939 1.00 84.94 101 GLY A CA 1
ATOM 824 C C . GLY A 1 101 ? 23.368 2.161 -31.594 1.00 84.94 101 GLY A C 1
ATOM 825 O O . GLY A 1 101 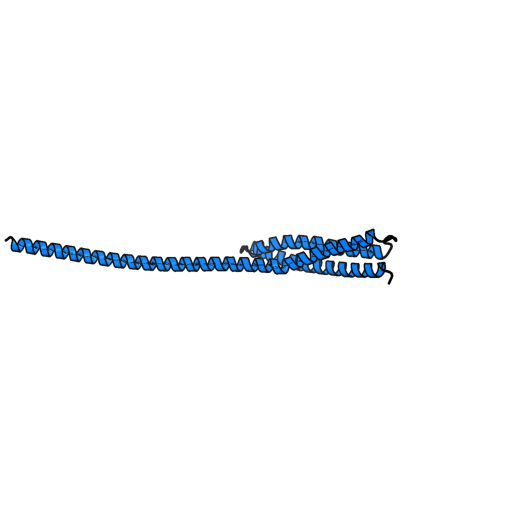? 22.840 1.387 -30.796 1.00 84.94 101 GLY A O 1
ATOM 826 N N . LEU A 1 102 ? 23.570 3.453 -31.322 1.00 87.25 102 LEU A N 1
ATOM 827 C CA . LEU A 1 102 ? 23.305 4.082 -30.022 1.00 87.25 102 LEU A CA 1
ATOM 828 C C . LEU A 1 102 ? 21.803 4.125 -29.695 1.00 87.25 102 LEU A C 1
ATOM 830 O O . LEU A 1 102 ? 21.419 3.863 -28.555 1.00 87.25 102 LEU A O 1
ATOM 834 N N . GLU A 1 103 ? 20.950 4.375 -30.686 1.00 88.06 103 GLU A N 1
ATOM 835 C CA . GLU A 1 103 ? 19.496 4.455 -30.502 1.00 88.06 103 GLU A CA 1
ATOM 836 C C . GLU A 1 103 ? 18.903 3.131 -30.010 1.00 88.06 103 GLU A C 1
ATOM 838 O O . GLU A 1 103 ? 18.101 3.113 -29.078 1.00 88.06 103 GLU A O 1
ATOM 843 N N . LEU A 1 104 ? 19.370 2.006 -30.564 1.00 89.12 104 LEU A N 1
ATOM 844 C CA . LEU A 1 104 ? 18.970 0.669 -30.126 1.00 89.12 104 LEU A CA 1
ATOM 845 C C . LEU A 1 104 ? 19.349 0.426 -28.655 1.00 89.12 104 LEU A C 1
ATOM 847 O O . LEU A 1 104 ? 18.575 -0.155 -27.894 1.00 89.12 104 LEU A O 1
ATOM 851 N N . ILE A 1 105 ? 20.534 0.883 -28.239 1.00 91.81 105 ILE A N 1
ATOM 852 C CA . ILE A 1 105 ? 20.998 0.746 -26.853 1.00 91.81 105 ILE A CA 1
ATOM 853 C C . ILE A 1 105 ? 20.110 1.572 -25.917 1.00 91.81 105 ILE A C 1
ATOM 855 O O . ILE A 1 105 ? 19.637 1.041 -24.912 1.00 91.81 105 ILE A O 1
ATOM 859 N N . LEU A 1 106 ? 19.842 2.840 -26.248 1.00 92.25 106 LEU A N 1
ATOM 860 C CA . LEU A 1 106 ? 18.961 3.702 -25.452 1.00 92.25 106 LEU A CA 1
ATOM 861 C C . LEU A 1 106 ? 17.539 3.144 -25.376 1.00 92.25 106 LEU A C 1
ATOM 863 O O . LEU A 1 106 ? 16.958 3.120 -24.292 1.00 92.25 106 LEU A O 1
ATOM 867 N N . PHE A 1 107 ? 17.006 2.637 -26.488 1.00 92.62 107 PHE A N 1
ATOM 868 C CA . PHE A 1 107 ? 15.704 1.980 -26.534 1.00 92.62 107 PHE A CA 1
ATOM 869 C C . PHE A 1 107 ? 15.640 0.787 -25.571 1.00 92.62 107 PHE A C 1
ATOM 871 O O . PHE A 1 107 ? 14.746 0.715 -24.725 1.00 92.62 107 PHE A O 1
ATOM 878 N N . CYS A 1 108 ? 16.619 -0.119 -25.636 1.00 93.06 108 CYS A N 1
ATOM 879 C CA . CYS A 1 108 ? 16.685 -1.283 -24.754 1.00 93.06 108 CYS A CA 1
ATOM 880 C C . CYS A 1 108 ? 16.819 -0.882 -23.279 1.00 93.06 108 CYS A C 1
ATOM 882 O O . CYS A 1 108 ? 16.120 -1.432 -22.427 1.00 93.06 108 CYS A O 1
ATOM 884 N N . VAL A 1 109 ? 17.678 0.091 -22.962 1.00 95.25 109 VAL A N 1
ATOM 885 C CA . VAL A 1 109 ? 17.871 0.578 -21.588 1.00 95.25 109 VAL A CA 1
ATOM 886 C C . VAL A 1 109 ? 16.594 1.221 -21.050 1.00 95.25 109 VAL A C 1
ATOM 888 O O . VAL A 1 109 ? 16.173 0.886 -19.941 1.00 95.25 109 VAL A O 1
ATOM 891 N N . ALA A 1 110 ? 15.942 2.088 -21.827 1.00 95.38 110 ALA A N 1
ATOM 892 C CA . ALA A 1 110 ? 14.691 2.732 -21.436 1.00 95.38 110 ALA A CA 1
ATOM 893 C C . ALA A 1 110 ? 13.575 1.702 -21.214 1.00 95.38 110 ALA A C 1
ATOM 895 O O . ALA A 1 110 ? 12.899 1.726 -20.182 1.00 95.38 110 ALA A O 1
ATOM 896 N N . SER A 1 111 ? 13.437 0.742 -22.134 1.00 94.75 111 SER A N 1
ATOM 897 C CA . SER A 1 111 ? 12.452 -0.335 -22.030 1.00 94.75 111 SER A CA 1
ATOM 898 C C . SER A 1 111 ? 12.679 -1.191 -20.784 1.00 94.75 111 SER A C 1
ATOM 900 O O . SER A 1 111 ? 11.727 -1.487 -20.063 1.00 94.75 111 SER A O 1
ATOM 902 N N . LEU A 1 112 ? 13.927 -1.575 -20.491 1.00 96.31 112 LEU A N 1
ATOM 903 C CA . LEU A 1 112 ? 14.258 -2.336 -19.285 1.00 96.31 112 LEU A CA 1
ATOM 904 C C . LEU A 1 112 ? 13.970 -1.534 -18.014 1.00 96.31 112 LEU A C 1
ATOM 906 O O . LEU A 1 112 ? 13.426 -2.085 -17.060 1.00 96.31 112 LEU A O 1
ATOM 910 N N . CYS A 1 113 ? 14.278 -0.237 -18.002 1.00 96.81 113 CYS A N 1
ATOM 911 C CA . CYS A 1 113 ? 13.999 0.638 -16.866 1.00 96.81 113 CYS A CA 1
ATOM 912 C C . CYS A 1 113 ? 12.498 0.720 -16.556 1.00 96.81 113 CYS A C 1
ATOM 914 O O . CYS A 1 113 ? 12.100 0.528 -15.403 1.00 96.81 113 CYS A O 1
ATOM 916 N N . PHE A 1 114 ? 11.653 0.937 -17.569 1.00 96.50 114 PHE A N 1
ATOM 917 C CA . PHE A 1 114 ? 10.204 0.944 -17.365 1.00 96.50 114 PHE A CA 1
ATOM 918 C C . PHE A 1 114 ? 9.667 -0.430 -16.971 1.00 96.50 114 PHE A C 1
ATOM 920 O O . PHE A 1 114 ? 8.828 -0.511 -16.078 1.00 96.50 114 PHE A O 1
ATOM 927 N N . LEU A 1 115 ? 10.178 -1.513 -17.559 1.00 96.25 115 LEU A N 1
ATOM 928 C CA . LEU A 1 115 ? 9.755 -2.870 -17.213 1.00 96.25 115 LEU A CA 1
ATOM 929 C C . LEU A 1 115 ? 10.087 -3.209 -15.754 1.00 96.25 115 LEU A C 1
ATOM 931 O O . LEU A 1 115 ? 9.232 -3.721 -15.031 1.00 96.25 115 LEU A O 1
ATOM 935 N N . VAL A 1 116 ? 11.291 -2.864 -15.289 1.00 95.88 116 VAL A N 1
ATOM 936 C CA . VAL A 1 116 ? 11.687 -3.003 -13.879 1.00 95.88 116 VAL A CA 1
ATOM 937 C C . VAL A 1 116 ? 10.760 -2.191 -12.976 1.00 95.88 116 VAL A C 1
ATOM 939 O O . VAL A 1 116 ? 10.270 -2.722 -11.979 1.00 95.88 116 VAL A O 1
ATOM 942 N N . SER A 1 117 ? 10.468 -0.938 -13.336 1.00 95.94 117 SER A N 1
ATOM 943 C CA . SER A 1 117 ? 9.551 -0.087 -12.573 1.00 95.94 117 SER A CA 1
ATOM 944 C C . SER A 1 117 ? 8.160 -0.722 -12.450 1.00 95.94 117 SER A C 1
ATOM 946 O O . SER A 1 117 ? 7.647 -0.870 -11.342 1.00 95.94 117 SER A O 1
ATOM 948 N N . ILE A 1 118 ? 7.592 -1.204 -13.560 1.00 95.44 118 ILE A N 1
ATOM 949 C CA . ILE A 1 118 ? 6.281 -1.869 -13.605 1.00 95.44 118 ILE A CA 1
ATOM 950 C C . ILE A 1 118 ? 6.255 -3.110 -12.708 1.00 95.44 118 ILE A C 1
ATOM 952 O O . ILE A 1 118 ? 5.373 -3.239 -11.858 1.00 95.44 118 ILE A O 1
ATOM 956 N N . VAL A 1 119 ? 7.224 -4.017 -12.866 1.00 95.88 119 VAL A N 1
ATOM 957 C CA . VAL A 1 119 ? 7.274 -5.271 -12.097 1.00 95.88 119 VAL A CA 1
ATOM 958 C C . VAL A 1 119 ? 7.370 -4.984 -10.600 1.00 95.88 119 VAL A C 1
ATOM 960 O O . VAL A 1 119 ? 6.657 -5.604 -9.808 1.00 95.88 119 VAL A O 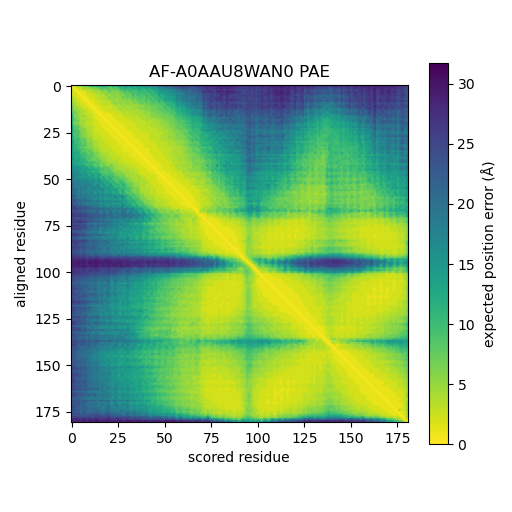1
ATOM 963 N N . ILE A 1 120 ? 8.212 -4.029 -10.199 1.00 94.69 120 ILE A N 1
ATOM 964 C CA . ILE A 1 120 ? 8.381 -3.694 -8.784 1.00 94.69 120 ILE A CA 1
ATOM 965 C C . ILE A 1 120 ? 7.137 -2.988 -8.238 1.00 94.69 120 ILE A C 1
ATOM 967 O O . ILE A 1 120 ? 6.719 -3.326 -7.135 1.00 94.69 120 ILE A O 1
ATOM 971 N N . VAL A 1 121 ? 6.484 -2.086 -8.980 1.00 94.38 121 VAL A N 1
ATOM 972 C CA . VAL A 1 121 ? 5.226 -1.456 -8.528 1.00 94.38 121 VAL A CA 1
ATOM 973 C C . VAL A 1 121 ? 4.134 -2.499 -8.282 1.00 94.38 121 VAL A C 1
ATOM 975 O O . VAL A 1 121 ? 3.456 -2.455 -7.255 1.00 94.38 121 VAL A O 1
ATOM 978 N N . ILE A 1 122 ? 3.997 -3.492 -9.165 1.00 92.88 122 ILE A N 1
ATOM 979 C CA . ILE A 1 122 ? 3.043 -4.592 -8.963 1.00 92.88 122 ILE A CA 1
ATOM 980 C C . ILE A 1 122 ? 3.374 -5.365 -7.676 1.00 92.88 122 ILE A C 1
ATOM 982 O O . ILE A 1 122 ? 2.478 -5.706 -6.900 1.00 92.88 122 ILE A O 1
ATOM 986 N N . GLN A 1 123 ? 4.660 -5.607 -7.402 1.00 92.00 123 GLN A N 1
ATOM 987 C CA . GLN A 1 123 ? 5.086 -6.222 -6.143 1.00 92.00 123 GLN A CA 1
ATOM 988 C C . GLN A 1 123 ? 4.798 -5.323 -4.932 1.00 92.00 123 GLN A C 1
ATOM 990 O O . GLN A 1 123 ? 4.341 -5.833 -3.910 1.00 92.00 123 GLN A O 1
ATOM 995 N N . VAL A 1 124 ? 4.996 -4.006 -5.036 1.00 92.00 124 VAL A N 1
ATOM 996 C CA . VAL A 1 124 ? 4.673 -3.037 -3.975 1.00 92.00 124 VAL A CA 1
ATOM 997 C C . VAL A 1 124 ? 3.195 -3.111 -3.612 1.00 92.00 124 VAL A C 1
ATOM 999 O O . VAL A 1 124 ? 2.881 -3.167 -2.427 1.00 92.00 124 VAL A O 1
ATOM 1002 N N . PHE A 1 125 ? 2.282 -3.221 -4.583 1.00 88.62 125 PHE A N 1
ATOM 1003 C CA . PHE A 1 125 ? 0.856 -3.384 -4.281 1.00 88.62 125 PHE A CA 1
ATOM 1004 C C . PHE A 1 125 ? 0.560 -4.636 -3.456 1.00 88.62 125 PHE A C 1
ATOM 1006 O O . PHE A 1 125 ? -0.214 -4.569 -2.499 1.00 88.62 125 PHE A O 1
ATOM 1013 N N . LYS A 1 126 ? 1.217 -5.758 -3.767 1.00 88.81 126 LYS A N 1
ATOM 1014 C CA . LYS A 1 126 ? 1.074 -6.998 -2.995 1.00 88.81 126 LYS A CA 1
ATOM 1015 C C . LYS A 1 126 ? 1.616 -6.844 -1.570 1.00 88.81 126 LYS A C 1
ATOM 1017 O O . LYS A 1 126 ? 0.930 -7.179 -0.608 1.00 88.81 126 LYS A O 1
ATOM 1022 N N . ILE A 1 127 ? 2.827 -6.302 -1.430 1.00 89.44 127 ILE A N 1
ATOM 1023 C CA . ILE A 1 127 ? 3.496 -6.137 -0.129 1.00 89.44 127 ILE A CA 1
ATOM 1024 C C . ILE A 1 127 ? 2.761 -5.097 0.736 1.00 89.44 127 ILE A C 1
ATOM 1026 O O . ILE A 1 127 ? 2.681 -5.272 1.950 1.00 89.44 127 ILE A O 1
ATOM 1030 N N . ASN A 1 128 ? 2.177 -4.053 0.137 1.00 88.38 128 ASN A N 1
ATOM 1031 C CA . ASN A 1 128 ? 1.349 -3.066 0.838 1.00 88.38 128 ASN A CA 1
ATOM 1032 C C . ASN A 1 128 ? 0.142 -3.725 1.521 1.00 88.38 128 ASN A C 1
ATOM 1034 O O . ASN A 1 128 ? -0.139 -3.412 2.677 1.00 88.38 128 ASN A O 1
ATOM 1038 N N . GLY A 1 129 ? -0.540 -4.655 0.841 1.00 85.12 129 GLY A N 1
ATOM 1039 C CA . GLY A 1 129 ? -1.646 -5.415 1.434 1.00 85.12 129 GLY A CA 1
ATOM 1040 C C . GLY A 1 129 ? -1.193 -6.242 2.640 1.00 85.12 129 GLY A C 1
ATOM 1041 O O . GLY A 1 129 ? -1.765 -6.132 3.725 1.00 85.12 129 GLY A O 1
ATOM 1042 N N . ASP A 1 130 ? -0.098 -6.991 2.483 1.00 87.25 130 ASP A N 1
ATOM 1043 C CA . ASP A 1 130 ? 0.485 -7.793 3.565 1.00 87.25 130 ASP A CA 1
ATOM 1044 C C . ASP A 1 130 ? 0.956 -6.937 4.754 1.00 87.25 130 ASP A C 1
ATOM 1046 O O . ASP A 1 130 ? 0.877 -7.372 5.905 1.00 87.25 130 ASP A O 1
ATOM 1050 N N . TYR A 1 131 ? 1.455 -5.725 4.492 1.00 88.81 131 TYR A N 1
ATOM 1051 C CA . TYR A 1 131 ? 1.917 -4.790 5.516 1.00 88.81 131 TYR A CA 1
ATOM 1052 C C . TYR A 1 131 ? 0.766 -4.291 6.390 1.00 88.81 131 TYR A C 1
ATOM 1054 O O . TYR A 1 131 ? 0.893 -4.307 7.611 1.00 88.81 131 TYR A O 1
A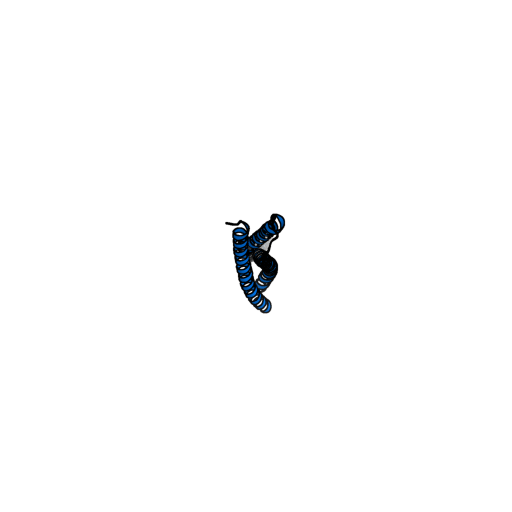TOM 1062 N N . ILE A 1 132 ? -0.366 -3.909 5.792 1.00 85.19 132 ILE A N 1
ATOM 1063 C CA . ILE A 1 132 ? -1.542 -3.432 6.537 1.00 85.19 132 ILE A CA 1
ATOM 1064 C C . ILE A 1 132 ? -2.057 -4.522 7.484 1.00 85.19 132 ILE A C 1
ATOM 1066 O O . ILE A 1 132 ? -2.259 -4.265 8.671 1.00 85.19 132 ILE A O 1
ATOM 1070 N N . ILE A 1 133 ? -2.184 -5.756 6.988 1.00 85.88 133 ILE A N 1
ATOM 1071 C CA . ILE A 1 133 ? -2.607 -6.911 7.796 1.00 85.88 133 ILE A CA 1
ATOM 1072 C C . ILE A 1 133 ? -1.609 -7.176 8.931 1.00 85.88 133 ILE A C 1
ATOM 1074 O O . ILE A 1 133 ? -2.001 -7.522 10.049 1.00 85.88 133 ILE A O 1
ATOM 1078 N N . ALA A 1 134 ? -0.311 -7.015 8.660 1.00 87.38 134 ALA A N 1
ATOM 1079 C CA . ALA A 1 134 ? 0.725 -7.228 9.661 1.00 87.38 134 ALA A CA 1
ATOM 1080 C C . ALA A 1 134 ? 0.712 -6.155 10.766 1.00 87.38 134 ALA A C 1
ATOM 1082 O O . ALA A 1 134 ? 0.928 -6.488 11.930 1.00 87.38 134 ALA A O 1
ATOM 1083 N N . VAL A 1 135 ? 0.438 -4.894 10.419 1.00 85.94 135 VAL A N 1
ATOM 1084 C CA . VAL A 1 135 ? 0.338 -3.774 11.372 1.00 85.94 135 VAL A CA 1
ATOM 1085 C C . VAL A 1 135 ? -0.883 -3.913 12.280 1.00 85.94 135 VAL A C 1
ATOM 1087 O O . VAL A 1 135 ? -0.785 -3.623 13.469 1.00 85.94 135 VAL A O 1
ATOM 1090 N N . LEU A 1 136 ? -2.005 -4.386 11.734 1.00 83.69 136 LEU A N 1
ATOM 1091 C CA . LEU A 1 136 ? -3.258 -4.593 12.467 1.00 83.69 136 LEU A CA 1
ATOM 1092 C C . LEU A 1 136 ? -3.173 -5.677 13.544 1.00 83.69 136 LEU A C 1
ATOM 1094 O O . LEU A 1 136 ? -3.873 -5.625 14.550 1.00 83.69 136 LEU A O 1
ATOM 1098 N N . ASN A 1 137 ? -2.315 -6.670 13.341 1.00 84.25 137 ASN A N 1
ATOM 1099 C CA . ASN A 1 137 ? -2.136 -7.742 14.302 1.00 84.25 137 ASN A CA 1
ATOM 1100 C C . ASN A 1 137 ? -1.185 -7.306 15.428 1.00 84.25 137 ASN A C 1
ATOM 1102 O O . ASN A 1 137 ? 0.001 -7.043 15.217 1.00 84.25 137 ASN A O 1
ATOM 1106 N N . SER A 1 138 ? -1.689 -7.311 16.660 1.00 80.25 138 SER A N 1
ATOM 1107 C CA . SER A 1 138 ? -0.938 -6.985 17.880 1.00 80.25 138 SER A CA 1
ATOM 1108 C C . SER A 1 138 ? 0.026 -8.096 18.330 1.00 80.25 138 SER A C 1
ATOM 1110 O O . SER A 1 138 ? 0.826 -7.899 19.245 1.00 80.25 138 SER A O 1
ATOM 1112 N N . ALA A 1 139 ? 0.023 -9.253 17.659 1.00 88.06 139 ALA A N 1
ATOM 1113 C CA . ALA A 1 139 ? 0.980 -10.327 17.908 1.00 88.06 139 ALA A CA 1
ATOM 1114 C C . ALA A 1 139 ? 2.428 -9.879 17.626 1.00 88.06 139 ALA A C 1
ATOM 1116 O O . ALA A 1 139 ? 2.733 -9.313 16.573 1.00 88.06 139 ALA A O 1
ATOM 1117 N N . ARG A 1 140 ? 3.357 -10.208 18.537 1.00 85.19 140 ARG A N 1
ATOM 1118 C CA . ARG A 1 140 ? 4.784 -9.832 18.448 1.00 85.19 140 ARG A CA 1
ATOM 1119 C C . ARG A 1 140 ? 5.442 -10.253 17.127 1.00 85.19 140 ARG A C 1
ATOM 1121 O O . ARG A 1 140 ? 6.259 -9.516 16.578 1.00 85.19 140 ARG A O 1
ATOM 1128 N N . GLU A 1 141 ? 5.085 -11.424 16.606 1.00 86.88 141 GLU A N 1
ATOM 1129 C CA . GLU A 1 141 ? 5.575 -11.916 15.311 1.00 86.88 141 GLU A CA 1
ATOM 1130 C C . GLU A 1 141 ? 5.095 -11.050 14.142 1.00 86.88 141 GLU A C 1
ATOM 1132 O O . GLU A 1 141 ? 5.860 -10.760 13.219 1.00 86.88 141 GLU A O 1
ATOM 1137 N N . SER A 1 142 ? 3.850 -10.580 14.215 1.00 86.06 142 SER A N 1
ATOM 1138 C CA . SER A 1 142 ? 3.257 -9.725 13.195 1.00 86.06 142 SER A CA 1
ATOM 1139 C C . SER A 1 142 ? 3.894 -8.339 13.167 1.00 86.06 142 SER A C 1
ATOM 1141 O O . SER A 1 142 ? 4.208 -7.828 12.094 1.00 86.06 142 SER A O 1
ATOM 1143 N N . GLN A 1 143 ? 4.212 -7.780 14.335 1.00 87.50 143 GLN A N 1
ATOM 1144 C CA . GLN A 1 143 ? 4.942 -6.513 14.445 1.00 87.50 143 GLN A CA 1
ATOM 1145 C C . GLN A 1 143 ? 6.342 -6.603 13.814 1.00 87.50 143 GLN A C 1
ATOM 1147 O O . GLN A 1 143 ? 6.751 -5.727 13.050 1.00 87.50 143 GLN A O 1
ATOM 1152 N N . LYS A 1 144 ? 7.060 -7.716 14.031 1.00 90.25 144 LYS A N 1
ATOM 1153 C CA . LYS A 1 144 ? 8.353 -7.968 13.370 1.00 90.25 144 LYS A CA 1
ATOM 1154 C C . LYS A 1 144 ? 8.201 -8.106 11.849 1.00 90.25 144 LYS A C 1
ATOM 1156 O O . LYS A 1 144 ? 9.024 -7.587 11.094 1.00 90.25 144 LYS A O 1
ATOM 1161 N N . LYS A 1 145 ? 7.146 -8.784 11.381 1.00 90.88 145 LYS A N 1
ATOM 1162 C CA . LYS A 1 145 ? 6.820 -8.898 9.950 1.00 90.88 145 LYS A CA 1
ATOM 1163 C C . LYS A 1 145 ? 6.527 -7.524 9.338 1.00 90.88 145 LYS A C 1
ATOM 1165 O O . LYS A 1 145 ? 7.065 -7.222 8.274 1.00 90.88 145 LYS A O 1
ATOM 1170 N N . ALA A 1 146 ? 5.748 -6.682 10.016 1.00 89.19 146 ALA A N 1
ATOM 1171 C CA . ALA A 1 146 ? 5.443 -5.321 9.585 1.00 89.19 146 ALA A CA 1
ATOM 1172 C C . ALA A 1 146 ? 6.718 -4.480 9.418 1.00 89.19 146 ALA A C 1
ATOM 1174 O O . ALA A 1 146 ? 6.899 -3.840 8.382 1.00 89.19 146 ALA A O 1
ATOM 1175 N N . GLU A 1 147 ? 7.658 -4.551 10.365 1.00 90.62 147 GLU A N 1
ATOM 1176 C CA . GLU A 1 147 ? 8.940 -3.846 10.258 1.00 90.62 147 GLU A CA 1
ATOM 1177 C C . GLU A 1 147 ? 9.735 -4.285 9.013 1.00 90.62 147 GLU A C 1
ATOM 1179 O O . GLU A 1 147 ? 10.221 -3.445 8.249 1.00 90.62 147 GLU A O 1
ATOM 1184 N N . LEU A 1 148 ? 9.831 -5.592 8.753 1.00 91.62 148 LEU A N 1
ATOM 1185 C CA . LEU A 1 148 ? 10.525 -6.124 7.574 1.00 91.62 148 LEU A CA 1
ATOM 1186 C C . LEU A 1 148 ? 9.859 -5.692 6.262 1.00 91.62 148 LEU A C 1
ATOM 1188 O O . LEU A 1 148 ? 10.549 -5.273 5.328 1.00 91.62 148 LEU A O 1
ATOM 1192 N N . LEU A 1 149 ? 8.529 -5.767 6.194 1.00 91.62 149 LEU A N 1
ATOM 1193 C CA . LEU A 1 149 ? 7.756 -5.331 5.031 1.00 91.62 149 LEU A CA 1
ATOM 1194 C C . LEU A 1 149 ? 7.926 -3.826 4.794 1.00 91.62 149 LEU A C 1
ATOM 1196 O O . LEU A 1 149 ? 8.145 -3.418 3.658 1.00 91.62 149 LEU A O 1
ATOM 1200 N N . SER A 1 150 ? 7.951 -3.012 5.854 1.00 89.88 150 SER A N 1
ATOM 1201 C CA . SER A 1 150 ? 8.172 -1.564 5.754 1.00 89.88 150 SER A CA 1
ATOM 1202 C C . SER A 1 150 ? 9.530 -1.212 5.133 1.00 89.88 150 SER A C 1
ATOM 1204 O O . SER A 1 150 ? 9.626 -0.303 4.306 1.00 89.88 150 SER A O 1
ATOM 1206 N N . LYS A 1 151 ? 10.590 -1.956 5.483 1.00 91.06 151 LYS A N 1
ATOM 1207 C CA . LYS A 1 151 ? 11.934 -1.775 4.912 1.00 91.06 151 LYS A CA 1
ATOM 1208 C C . LYS A 1 151 ? 11.952 -2.159 3.434 1.00 91.06 151 LYS A C 1
ATOM 1210 O O . LYS A 1 151 ? 12.528 -1.431 2.628 1.00 91.06 151 LYS A O 1
ATOM 1215 N N . ARG A 1 152 ? 11.284 -3.262 3.077 1.00 92.44 152 ARG A N 1
ATOM 1216 C CA . ARG A 1 152 ? 11.131 -3.706 1.683 1.00 92.44 152 ARG A CA 1
ATOM 1217 C C . ARG A 1 152 ? 10.359 -2.692 0.841 1.00 92.44 152 ARG A C 1
ATOM 1219 O O . ARG A 1 152 ? 10.845 -2.348 -0.226 1.00 92.44 152 ARG A O 1
ATOM 1226 N N . LEU A 1 153 ? 9.242 -2.162 1.344 1.00 91.19 153 LEU A N 1
ATOM 1227 C CA . LEU A 1 153 ? 8.476 -1.079 0.710 1.00 91.19 153 LEU A CA 1
ATOM 1228 C C . LEU A 1 153 ? 9.362 0.131 0.414 1.00 91.19 153 LEU A C 1
ATOM 1230 O O . LEU A 1 153 ? 9.434 0.574 -0.721 1.00 91.19 153 LEU A O 1
ATOM 1234 N N . LYS A 1 154 ? 10.094 0.634 1.416 1.00 90.88 154 LYS A N 1
ATOM 1235 C CA . LYS A 1 154 ? 10.965 1.810 1.244 1.00 90.88 154 LYS A CA 1
ATOM 1236 C C . LYS A 1 154 ? 12.076 1.575 0.218 1.00 90.88 154 LYS A C 1
ATOM 1238 O O . LYS A 1 154 ? 12.439 2.495 -0.513 1.00 90.88 154 LYS A O 1
ATOM 1243 N N . ALA A 1 155 ? 12.643 0.370 0.187 1.00 93.12 155 ALA A N 1
ATOM 1244 C CA . ALA A 1 155 ? 13.647 0.005 -0.805 1.00 93.12 155 ALA A CA 1
ATOM 1245 C C . ALA A 1 155 ? 13.031 -0.083 -2.210 1.00 93.12 155 ALA A C 1
ATOM 1247 O O . ALA A 1 155 ? 13.578 0.490 -3.149 1.00 93.12 155 ALA A O 1
ATOM 1248 N N . ALA A 1 156 ? 11.876 -0.738 -2.335 1.00 92.88 156 ALA A N 1
ATOM 1249 C CA . ALA A 1 156 ? 11.141 -0.863 -3.585 1.00 92.88 156 ALA A CA 1
ATOM 1250 C C . ALA A 1 156 ? 10.727 0.508 -4.138 1.00 92.88 156 ALA A C 1
ATOM 1252 O O . ALA A 1 156 ? 11.028 0.789 -5.291 1.00 92.88 156 ALA A O 1
ATOM 1253 N N . ASP A 1 157 ? 10.173 1.400 -3.309 1.00 92.12 157 ASP A N 1
ATOM 1254 C CA . ASP A 1 157 ? 9.811 2.777 -3.682 1.00 92.12 157 ASP A CA 1
ATOM 1255 C C . ASP A 1 157 ? 10.990 3.528 -4.312 1.00 92.12 157 ASP A C 1
ATOM 1257 O O . ASP A 1 157 ? 10.842 4.221 -5.320 1.00 92.12 157 ASP A O 1
ATOM 1261 N N . ARG A 1 158 ? 12.187 3.374 -3.732 1.00 93.06 158 ARG A N 1
ATOM 1262 C CA . ARG A 1 158 ? 13.404 4.014 -4.239 1.00 93.06 158 ARG A CA 1
ATOM 1263 C C . ARG A 1 158 ? 13.823 3.446 -5.593 1.00 93.06 158 ARG A C 1
ATOM 1265 O O . ARG A 1 158 ? 14.211 4.212 -6.470 1.00 93.06 158 ARG A O 1
ATOM 1272 N N . ILE A 1 159 ? 13.748 2.126 -5.764 1.00 95.25 159 ILE A N 1
ATOM 1273 C CA . ILE A 1 159 ? 14.103 1.466 -7.027 1.00 95.25 159 ILE A CA 1
ATOM 1274 C C . ILE A 1 159 ? 13.081 1.812 -8.115 1.00 95.25 159 ILE A C 1
ATOM 1276 O O . ILE A 1 159 ? 13.479 2.140 -9.229 1.00 95.25 159 ILE A O 1
ATOM 1280 N N . VAL A 1 160 ? 11.785 1.802 -7.798 1.00 94.94 160 VAL A N 1
ATOM 1281 C CA . VAL A 1 160 ? 10.699 2.199 -8.709 1.00 94.94 160 VAL A CA 1
ATOM 1282 C C . VAL A 1 160 ? 10.922 3.611 -9.220 1.00 94.94 160 VAL A C 1
ATOM 1284 O O . VAL A 1 160 ? 10.924 3.827 -10.428 1.00 94.94 160 VAL A O 1
ATOM 1287 N N . LEU A 1 161 ? 11.141 4.562 -8.311 1.00 94.19 161 LEU A N 1
ATOM 1288 C CA . LEU A 1 161 ? 11.305 5.964 -8.673 1.00 94.19 161 LEU A CA 1
ATOM 1289 C C . LEU A 1 161 ? 12.606 6.193 -9.451 1.00 94.19 161 LEU A C 1
ATOM 1291 O O . LEU A 1 161 ? 12.595 6.885 -10.463 1.00 94.19 161 LEU A O 1
ATOM 1295 N N . GLY A 1 162 ? 13.708 5.567 -9.028 1.00 95.88 162 GLY A N 1
ATOM 1296 C CA . GLY A 1 162 ? 14.989 5.657 -9.730 1.00 95.88 162 GLY A CA 1
ATOM 1297 C C . GLY A 1 162 ? 14.937 5.071 -11.143 1.00 95.88 162 GLY A C 1
ATOM 1298 O O . GLY A 1 162 ? 15.354 5.728 -12.091 1.00 95.88 162 GLY A O 1
ATOM 1299 N N . SER A 1 163 ? 14.382 3.865 -11.296 1.00 96.00 163 SER A N 1
ATOM 1300 C CA . SER A 1 163 ? 14.227 3.211 -12.604 1.00 96.00 163 SER A CA 1
ATOM 1301 C C . SER A 1 163 ? 13.259 3.963 -13.516 1.00 96.00 163 SER A C 1
ATOM 1303 O O . SER A 1 163 ? 13.562 4.152 -14.688 1.00 96.00 163 SER A O 1
ATOM 1305 N N . PHE A 1 164 ? 12.142 4.464 -12.985 1.00 96.31 164 PHE A N 1
ATOM 1306 C CA . PHE A 1 164 ? 11.187 5.260 -13.754 1.00 96.31 164 PHE A CA 1
ATOM 1307 C C . PHE A 1 164 ? 11.815 6.549 -14.293 1.00 96.31 164 PHE A C 1
ATOM 1309 O O . PHE A 1 164 ? 11.720 6.822 -15.487 1.00 96.31 164 PHE A O 1
ATOM 1316 N N . ILE A 1 165 ? 12.493 7.321 -13.434 1.00 96.62 165 ILE A N 1
ATOM 1317 C CA . ILE A 1 165 ? 13.146 8.575 -13.837 1.00 96.62 165 ILE A CA 1
ATOM 1318 C C . ILE A 1 165 ? 14.254 8.301 -14.853 1.00 96.62 165 ILE A C 1
ATOM 1320 O O . ILE A 1 165 ? 14.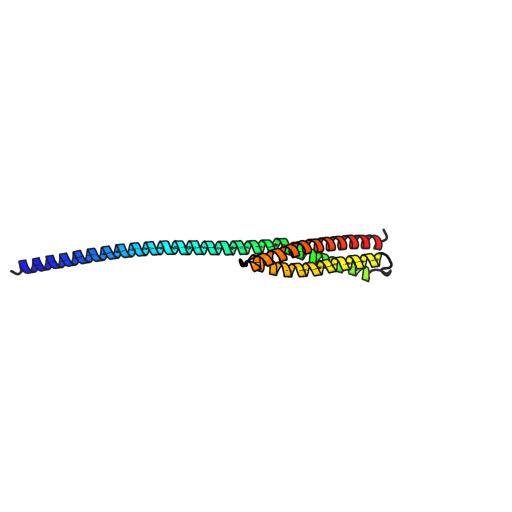349 9.015 -15.849 1.00 96.62 165 ILE A O 1
ATOM 1324 N N . LEU A 1 166 ? 15.063 7.260 -14.637 1.00 97.00 166 LEU A N 1
ATOM 1325 C CA . LEU A 1 166 ? 16.100 6.870 -15.588 1.00 97.00 166 LEU A CA 1
ATOM 1326 C C . LEU A 1 166 ? 15.491 6.516 -16.950 1.00 97.00 166 LEU A C 1
ATOM 1328 O O . LEU A 1 166 ? 15.915 7.073 -17.957 1.00 97.00 166 LEU A O 1
AT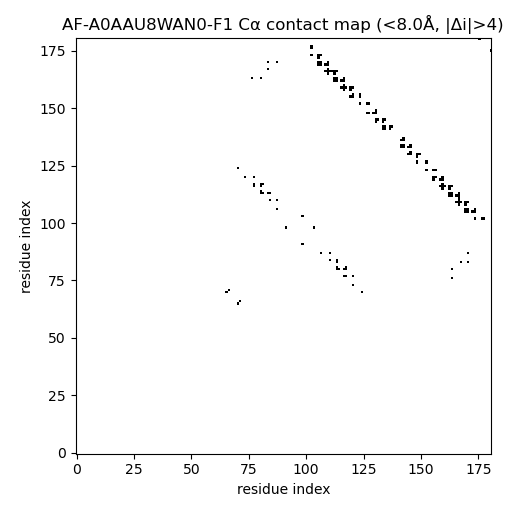OM 1332 N N . GLY A 1 167 ? 14.454 5.673 -16.977 1.00 96.31 167 GLY A N 1
ATOM 1333 C CA . GLY A 1 167 ? 13.747 5.309 -18.206 1.00 96.31 167 GLY A CA 1
ATOM 1334 C C . GLY A 1 167 ? 13.172 6.522 -18.937 1.00 96.31 167 GLY A C 1
ATOM 1335 O O . GLY A 1 167 ? 13.301 6.625 -20.156 1.00 96.31 167 GLY A O 1
ATOM 1336 N N . LEU A 1 168 ? 12.616 7.483 -18.197 1.00 95.94 168 LEU A N 1
ATOM 1337 C CA . LEU A 1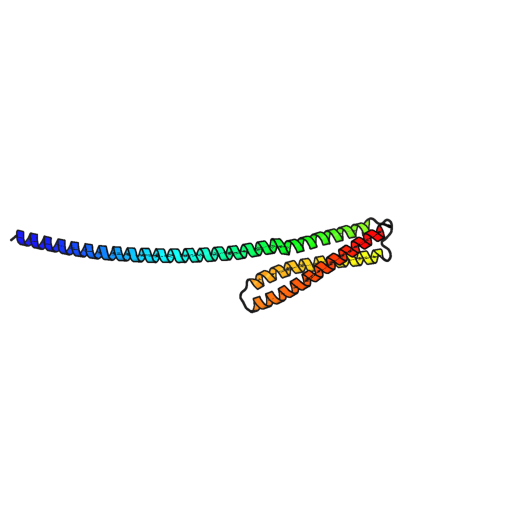 168 ? 12.079 8.727 -18.744 1.00 95.94 168 LEU A CA 1
ATOM 1338 C C . LEU A 1 168 ? 13.182 9.585 -19.379 1.00 95.94 168 LEU A C 1
ATOM 1340 O O . LEU A 1 168 ? 13.042 9.991 -20.531 1.00 95.94 168 LEU A O 1
ATOM 1344 N N . ILE A 1 169 ? 14.299 9.804 -18.680 1.00 96.56 169 ILE A N 1
ATOM 1345 C CA . ILE A 1 169 ? 15.445 10.562 -19.209 1.00 96.56 169 ILE A CA 1
ATOM 1346 C C . ILE A 1 169 ? 15.997 9.887 -20.467 1.00 96.56 169 ILE A C 1
ATOM 1348 O O . ILE A 1 169 ? 16.162 10.548 -21.488 1.00 96.56 169 ILE A O 1
ATOM 1352 N N . THR A 1 170 ? 16.223 8.572 -20.427 1.00 94.75 170 THR A N 1
ATOM 1353 C CA . THR A 1 170 ? 16.727 7.807 -21.576 1.00 94.75 170 THR A CA 1
ATOM 1354 C C . THR A 1 170 ? 15.776 7.888 -22.772 1.00 94.75 170 THR A C 1
ATOM 1356 O O . THR A 1 170 ? 16.234 8.023 -23.903 1.00 94.75 170 THR A O 1
ATOM 1359 N N . THR A 1 171 ? 14.462 7.875 -22.535 1.00 94.00 171 THR A N 1
ATOM 1360 C CA . THR A 1 171 ? 13.441 8.016 -23.587 1.00 94.00 171 THR A CA 1
ATOM 1361 C C . THR A 1 171 ? 13.463 9.402 -24.226 1.00 94.00 171 THR A C 1
ATOM 1363 O O . THR A 1 171 ? 13.360 9.518 -25.445 1.00 94.00 171 THR A O 1
ATOM 1366 N N . ILE A 1 172 ? 13.637 10.461 -23.429 1.00 93.00 172 ILE A N 1
ATOM 1367 C CA . ILE A 1 172 ? 13.791 11.825 -23.952 1.00 93.00 172 ILE A CA 1
ATOM 1368 C C . ILE A 1 172 ? 15.075 11.935 -24.779 1.00 93.00 172 ILE A C 1
ATOM 1370 O O . ILE A 1 172 ? 15.041 12.471 -25.884 1.00 93.00 172 ILE A O 1
ATOM 1374 N N . SER A 1 173 ? 16.195 11.400 -24.282 1.00 92.19 173 SER A N 1
ATOM 1375 C CA . SER A 1 173 ? 17.463 11.387 -25.020 1.00 92.19 173 SER A CA 1
ATOM 1376 C C . SER A 1 173 ? 17.349 10.630 -26.344 1.00 92.19 173 SER A C 1
ATOM 1378 O O . SER A 1 173 ? 17.856 11.108 -27.353 1.00 92.19 173 SER A O 1
ATOM 1380 N N . LEU A 1 174 ? 16.651 9.489 -26.356 1.00 91.12 174 LEU A N 1
ATOM 1381 C CA . LEU A 1 174 ? 16.370 8.736 -27.577 1.00 91.12 174 LEU A CA 1
ATOM 1382 C C . LEU A 1 174 ? 15.571 9.578 -28.575 1.00 91.12 174 LEU A C 1
ATOM 1384 O O . LEU A 1 174 ? 15.955 9.655 -29.734 1.00 91.12 174 LEU A O 1
ATOM 1388 N N . GLY A 1 175 ? 14.502 10.239 -28.122 1.00 88.75 175 GLY A N 1
ATOM 1389 C CA . GLY A 1 175 ? 13.684 11.096 -28.981 1.00 88.75 175 GLY A CA 1
ATOM 1390 C C . GLY A 1 175 ? 14.460 12.274 -29.572 1.00 88.75 175 GLY A C 1
ATOM 1391 O O . GLY A 1 175 ? 14.273 12.589 -30.741 1.00 88.75 175 GLY A O 1
ATOM 1392 N N . TYR A 1 176 ? 15.360 12.885 -28.795 1.00 88.88 176 TYR A N 1
ATOM 1393 C CA . TYR A 1 176 ? 16.233 13.955 -29.282 1.00 88.88 176 TYR A CA 1
ATOM 1394 C C . TYR A 1 176 ? 17.157 13.462 -30.405 1.00 88.88 176 TYR A C 1
ATOM 1396 O O . TYR A 1 176 ? 17.206 14.067 -31.470 1.00 88.88 176 TYR A O 1
ATOM 1404 N N . ILE A 1 177 ? 17.836 12.332 -30.186 1.00 86.62 177 ILE A N 1
ATOM 1405 C CA . ILE A 1 177 ? 18.781 11.756 -31.155 1.00 86.62 177 ILE A CA 1
ATOM 1406 C C . ILE A 1 177 ? 18.050 11.303 -32.424 1.00 86.62 177 ILE A C 1
ATOM 1408 O O . ILE A 1 177 ? 18.464 11.658 -33.523 1.00 86.62 177 ILE A O 1
ATOM 1412 N N . ALA A 1 178 ? 16.925 10.602 -32.268 1.00 81.88 178 ALA A N 1
ATOM 1413 C CA . ALA A 1 178 ? 16.129 10.103 -33.385 1.00 81.88 178 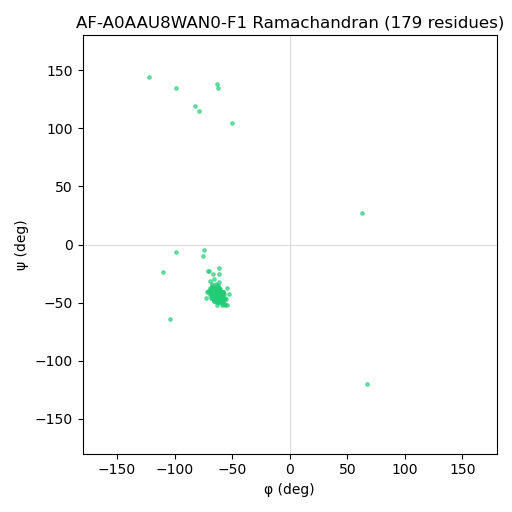ALA A CA 1
ATOM 1414 C C . ALA A 1 178 ? 15.475 11.230 -34.208 1.00 81.88 178 ALA A C 1
ATOM 1416 O O . ALA A 1 178 ? 15.189 11.048 -35.387 1.00 81.88 178 ALA A O 1
ATOM 1417 N N . SER A 1 179 ? 15.229 12.402 -33.610 1.00 78.69 179 SER A N 1
ATOM 1418 C CA . SER A 1 179 ? 14.663 13.558 -34.318 1.00 78.69 179 SER A CA 1
ATOM 1419 C C . SER A 1 179 ? 15.670 14.272 -35.231 1.00 78.69 179 SER A C 1
ATOM 1421 O O . SER A 1 179 ? 15.254 15.153 -35.984 1.00 78.69 179 SER A O 1
ATOM 1423 N N . GLY A 1 180 ? 16.965 13.940 -35.172 1.00 66.88 180 GLY A N 1
ATOM 1424 C CA . GLY A 1 180 ? 17.985 14.530 -36.045 1.00 66.88 180 GLY A CA 1
ATOM 1425 C C . GLY A 1 180 ? 18.192 16.045 -35.883 1.00 66.88 180 GLY A C 1
ATOM 1426 O O . GLY A 1 180 ? 18.588 16.693 -36.852 1.00 66.88 180 GLY A O 1
ATOM 1427 N N . ILE A 1 181 ? 17.907 16.606 -34.697 1.00 47.94 181 ILE A N 1
ATOM 1428 C CA . ILE A 1 181 ? 18.237 17.999 -34.317 1.00 47.94 181 ILE A CA 1
ATOM 1429 C C . ILE A 1 181 ? 19.610 18.060 -33.643 1.00 47.94 181 ILE A C 1
ATOM 1431 O O . ILE A 1 181 ? 19.859 17.272 -32.701 1.00 47.94 181 ILE A O 1
#